Protein AF-A0A5C8NJA2-F1 (afdb_monomer)

Foldseek 3Di:
DDDDDDDDDDDDDDPPDDDDDPDPPDDDDPDDDDDDPDPPPPLPPDDLVNLVVVCCVPPVVCLVVQLVVLCVLPVDNVSSVVLSVVLSVVCSVCVSVDDPPPDVNVVSVVSSVVSSVVVVVVCVPDDDDDPDDDDPVNVQVVQVPPPVRDDDPVNVVVVPPPPVQLVVLLVPDDPLLSLLQCCCVVVNDDLVVSCVVVVHDSVSSVVSPVVSVVSSCVSCVVVCVVVVNDPPPPPDDDD

Sequence (239 aa):
MLACPERPTAAQRPDVRLRPGVGWGTMTDTSPSEGAQLPEIDLETETPEQRQARFEADALPFLDQLYSAGLRMTRSPQDAEDLVQETYAKAFSAFHQFTPGTNLKAWLYRILTNTYINSYRKKQRQPQQVTDEIEDWQVAAAESHSSSGLKSAEMEALEHLPDSDVKDALQALPEDFRYAVYLADVEGFPYKEIAEIMDTPIGTVMSRLHRGRRQLRERLADYARERGMAVTTGAGENA

Solvent-accessible surface area (backbone atoms only — not comparable to full-atom values): 15069 Å² total; per-residue (Å²): 144,79,84,81,83,80,81,85,71,91,74,82,80,82,82,79,73,81,77,87,81,83,80,86,83,82,80,73,92,72,77,81,76,86,85,76,82,71,78,84,78,60,78,88,77,56,47,74,67,57,50,48,54,48,46,51,68,69,49,55,82,45,46,69,60,49,37,57,50,32,32,73,72,59,74,34,70,68,61,9,52,53,49,43,53,56,29,50,56,52,45,62,76,47,44,89,76,59,64,86,93,54,67,59,68,63,52,52,52,49,46,38,52,52,50,50,54,51,53,52,57,50,55,73,72,44,81,85,79,77,88,64,83,85,50,72,68,58,53,59,59,57,30,75,76,44,98,75,49,87,71,48,74,66,55,54,52,56,71,68,47,78,59,59,68,62,54,51,48,50,68,69,43,60,66,74,24,33,54,42,36,42,44,41,76,72,72,59,47,55,64,67,57,50,15,62,77,68,74,42,58,52,70,55,45,53,54,30,30,56,53,31,53,50,54,44,52,68,68,42,47,64,62,32,56,78,71,68,49,82,78,78,77,80,78,75,81,86,128

Organism: NCBI:txid2498846

Nearest PDB structures (foldseek):
  6kon-assembly1_F  TM=9.477E-01  e=4.525E-17  Mycobacterium tuberculosis H37Rv
  6kop-assembly1_F  TM=9.121E-01  e=5.370E-16  Mycobacterium tuberculosis H37Rv
  5zx3-assembly1_F  TM=9.426E-01  e=1.308E-15  Mycobacterium tuberculosis H37Rv
  6koq-assembly1_F  TM=9.176E-01  e=3.337E-13  Mycobacterium tuberculosis H37Rv
  6jbq-assembly1_F  TM=7.180E-01  e=2.011E-07  Escherichia coli K-12

InterPro domains:
  IPR000838 RNA polymerase sigma factor 70, ECF, conserved site [PS01063] (80-111)
  IPR007627 RNA polymerase sigma-70 region 2 [PF04542] (63-125)
  IPR013249 RNA polymerase sigma factor 70, region 4 type 2 [PF08281] (166-216)
  IPR013324 RNA polymerase sigma factor, region 3/4-like [SSF88659] (165-220)
  IPR013325 RNA polymerase sigma factor, region 2 [SSF88946] (40-141)
  IPR014284 RNA polymerase sigma-70-like domain [TIGR02937] (62-220)
  IPR014293 RNA polymerase sigma-70, actinobacteria [TIGR02947] (46-231)
  IPR036388 Winged helix-like DNA-binding domain superfamily [G3DSA:1.10.10.10] (157-225)
  IPR039425 RNA polymerase sigma-70-like [PTHR43133] (52-223)

Mean predicted aligned error: 18.04 Å

Radius of gyration: 37.62 Å; Cα contacts (8 Å, |Δi|>4): 110; chains: 1; bounding box: 82×53×93 Å

Structure (mmCIF, N/CA/C/O backbone):
data_AF-A0A5C8NJA2-F1
#
_entry.id   AF-A0A5C8NJA2-F1
#
loop_
_atom_site.group_PDB
_atom_site.id
_atom_site.type_symbol
_atom_site.label_atom_id
_atom_site.label_alt_id
_atom_site.label_comp_id
_atom_site.label_asym_id
_atom_site.label_entity_id
_atom_site.label_seq_id
_atom_site.pdbx_PDB_ins_code
_atom_site.Cartn_x
_atom_site.Cartn_y
_atom_site.Cartn_z
_atom_site.occupancy
_atom_site.B_iso_or_equiv
_atom_site.auth_seq_id
_atom_site.auth_comp_id
_atom_site.auth_asym_id
_atom_site.auth_atom_id
_atom_site.pdbx_PDB_model_num
ATOM 1 N N . MET A 1 1 ? 34.655 24.374 -0.549 1.00 44.06 1 MET A N 1
ATOM 2 C CA . MET A 1 1 ? 35.051 24.524 0.867 1.00 44.06 1 MET A CA 1
ATOM 3 C C . MET A 1 1 ? 34.139 25.572 1.504 1.00 44.06 1 MET A C 1
ATOM 5 O O . MET A 1 1 ? 34.532 26.717 1.649 1.00 44.06 1 MET A O 1
ATOM 9 N N . LEU A 1 2 ? 32.887 25.198 1.782 1.00 41.19 2 LEU A N 1
ATOM 10 C CA . LEU A 1 2 ? 31.884 26.031 2.455 1.00 41.19 2 LEU A CA 1
ATOM 11 C C . LEU A 1 2 ? 31.127 25.123 3.431 1.00 41.19 2 LEU A C 1
ATOM 13 O O . LEU A 1 2 ? 30.753 24.007 3.075 1.00 41.19 2 LEU A O 1
ATOM 17 N N . ALA A 1 3 ? 31.054 25.577 4.677 1.00 38.19 3 ALA A N 1
ATOM 18 C CA . ALA A 1 3 ? 30.772 24.797 5.871 1.00 38.19 3 ALA A CA 1
ATOM 19 C C . ALA A 1 3 ? 29.279 24.468 6.051 1.00 38.19 3 ALA A C 1
ATOM 21 O O . ALA A 1 3 ? 28.416 25.318 5.842 1.00 38.19 3 ALA A O 1
ATOM 22 N N . CYS A 1 4 ? 28.996 23.235 6.484 1.00 40.69 4 CYS A N 1
ATOM 23 C CA . CYS A 1 4 ? 27.696 22.817 7.011 1.00 40.69 4 CYS A CA 1
ATOM 24 C C . CYS A 1 4 ? 27.408 23.509 8.353 1.00 40.69 4 CYS A C 1
ATOM 26 O O . CYS A 1 4 ? 28.294 23.514 9.210 1.00 40.69 4 CYS A O 1
ATOM 28 N N . PRO A 1 5 ? 26.180 23.990 8.605 1.00 49.16 5 PRO A N 1
ATOM 29 C CA . PRO A 1 5 ? 25.744 24.282 9.960 1.00 49.16 5 PRO A CA 1
ATOM 30 C C . PRO A 1 5 ? 25.418 22.982 10.715 1.00 49.16 5 PRO A C 1
ATOM 32 O O . PRO A 1 5 ? 24.880 22.018 10.166 1.00 49.16 5 PRO A O 1
ATOM 35 N N . GLU A 1 6 ? 25.813 22.973 11.982 1.00 40.66 6 GLU A N 1
ATOM 36 C CA . GLU A 1 6 ? 25.836 21.843 12.904 1.00 40.66 6 GLU A CA 1
ATOM 37 C C . GLU A 1 6 ? 24.433 21.337 13.284 1.00 40.66 6 GLU A C 1
ATOM 39 O O . GLU A 1 6 ? 23.484 22.104 13.452 1.00 40.66 6 GLU A O 1
ATOM 44 N N . ARG A 1 7 ? 24.311 20.013 13.454 1.00 49.19 7 ARG A N 1
ATOM 45 C CA . ARG A 1 7 ? 23.118 19.366 14.020 1.00 49.19 7 ARG A CA 1
ATOM 46 C C . ARG A 1 7 ? 23.011 19.706 15.512 1.00 49.19 7 ARG A C 1
ATOM 48 O O . ARG A 1 7 ? 24.004 19.533 16.217 1.00 49.19 7 ARG A O 1
ATOM 55 N N . PRO A 1 8 ? 21.832 20.078 16.036 1.00 43.44 8 PRO A N 1
ATOM 56 C CA . PRO A 1 8 ? 21.674 20.262 17.469 1.00 43.44 8 PRO A CA 1
ATOM 57 C C . PRO A 1 8 ? 21.765 18.922 18.211 1.00 43.44 8 PRO A C 1
ATOM 59 O O . PRO A 1 8 ? 21.064 17.951 17.917 1.00 43.44 8 PRO A O 1
ATOM 62 N N . THR A 1 9 ? 22.673 18.907 19.181 1.00 47.78 9 THR A N 1
ATOM 63 C CA . THR A 1 9 ? 22.949 17.856 20.160 1.00 47.78 9 THR A CA 1
ATOM 64 C C . THR A 1 9 ? 21.705 17.510 20.980 1.00 47.78 9 THR A C 1
ATOM 66 O O . THR A 1 9 ? 20.880 18.369 21.281 1.00 47.78 9 THR A O 1
ATOM 69 N N . ALA A 1 10 ? 21.594 16.232 21.350 1.00 49.16 10 ALA A N 1
ATOM 70 C CA . ALA A 1 10 ? 20.519 15.639 22.138 1.00 49.16 10 ALA A CA 1
ATOM 71 C C . ALA A 1 10 ? 20.096 16.497 23.349 1.00 49.16 10 ALA A C 1
ATOM 73 O O . ALA A 1 10 ? 20.769 16.516 24.378 1.00 49.16 10 ALA A O 1
ATOM 74 N N . ALA A 1 11 ? 18.945 17.161 23.229 1.00 40.91 11 ALA A N 1
ATOM 75 C CA . ALA A 1 11 ? 18.260 17.795 24.345 1.00 40.91 11 ALA A CA 1
ATOM 76 C C . ALA A 1 11 ? 17.426 16.757 25.113 1.00 40.91 11 ALA A C 1
ATOM 78 O O . ALA A 1 11 ? 16.825 15.847 24.535 1.00 40.91 11 ALA A O 1
ATOM 79 N N . GLN A 1 12 ? 17.448 16.897 26.437 1.00 40.84 12 GLN A N 1
ATOM 80 C CA . GLN A 1 12 ? 16.881 16.006 27.440 1.00 40.84 12 GLN A CA 1
ATOM 81 C C . GLN A 1 12 ? 15.473 15.478 27.122 1.00 40.84 12 GLN A C 1
ATOM 83 O O . GLN A 1 12 ? 14.534 16.228 26.861 1.00 40.84 12 GLN A O 1
ATOM 88 N N . ARG A 1 13 ? 15.305 14.163 27.297 1.00 41.06 13 ARG A N 1
ATOM 89 C CA . ARG A 1 13 ? 13.996 13.538 27.516 1.00 41.06 13 ARG A CA 1
ATOM 90 C C . ARG A 1 13 ? 13.467 13.998 28.883 1.00 41.06 13 ARG A C 1
ATOM 92 O O . ARG A 1 13 ? 14.181 13.799 29.867 1.00 41.06 13 ARG A O 1
ATOM 99 N N . PRO A 1 14 ? 12.257 14.569 28.999 1.00 35.41 14 PRO A N 1
ATOM 100 C CA . PRO A 1 14 ? 11.671 14.796 30.310 1.00 35.41 14 PRO A CA 1
ATOM 101 C C . PRO A 1 14 ? 11.300 13.449 30.951 1.00 35.41 14 PRO A C 1
ATOM 103 O O . PRO A 1 14 ? 10.539 12.661 30.388 1.00 35.41 14 PRO A O 1
ATOM 106 N N . ASP A 1 15 ? 11.867 13.196 32.131 1.00 42.19 15 ASP A N 1
ATOM 107 C CA . ASP A 1 15 ? 11.492 12.134 33.069 1.00 42.19 15 ASP A CA 1
ATOM 108 C C . ASP A 1 15 ? 10.054 12.390 33.555 1.00 42.19 15 ASP A C 1
ATOM 110 O O . ASP A 1 15 ? 9.818 13.147 34.500 1.00 42.19 15 ASP A O 1
ATOM 114 N N . VAL A 1 16 ? 9.065 11.816 32.862 1.00 42.78 16 VAL A N 1
ATOM 115 C CA . VAL A 1 16 ? 7.665 11.846 33.304 1.00 42.78 16 VAL A CA 1
ATOM 116 C C . VAL A 1 16 ? 7.508 10.819 34.420 1.00 42.78 16 VAL A C 1
ATOM 118 O O . VAL A 1 16 ? 7.073 9.687 34.212 1.00 42.78 16 VAL A O 1
ATOM 121 N N . ARG A 1 17 ? 7.857 11.235 35.639 1.00 33.19 17 ARG A N 1
ATOM 122 C CA . ARG A 1 17 ? 7.427 10.544 36.853 1.00 33.19 17 ARG A CA 1
ATOM 123 C C . ARG A 1 17 ? 5.907 10.601 36.916 1.00 33.19 17 ARG A C 1
ATOM 125 O O . ARG A 1 17 ? 5.324 11.670 37.097 1.00 33.19 17 ARG A O 1
ATOM 132 N N . LEU A 1 18 ? 5.273 9.441 36.773 1.00 43.47 18 LEU A N 1
ATOM 133 C CA . LEU A 1 18 ? 3.863 9.248 37.087 1.00 43.47 18 LEU A CA 1
ATOM 134 C C . LEU A 1 18 ? 3.633 9.694 38.538 1.00 43.47 18 LEU A C 1
ATOM 136 O O . LEU A 1 18 ? 4.116 9.069 39.481 1.00 43.47 18 LEU A O 1
ATOM 140 N N . ARG A 1 19 ? 2.935 10.819 38.712 1.00 36.81 19 ARG A N 1
ATOM 141 C CA . ARG A 1 19 ? 2.468 11.275 40.022 1.00 36.81 19 ARG A CA 1
ATOM 142 C C . ARG A 1 19 ? 1.403 10.302 40.542 1.00 36.81 19 ARG A C 1
ATOM 144 O O . ARG A 1 19 ? 0.487 9.979 39.784 1.00 36.81 19 ARG A O 1
ATOM 151 N N . PRO A 1 20 ? 1.458 9.873 41.813 1.00 41.47 20 PRO A N 1
ATOM 152 C CA . PRO A 1 20 ? 0.352 9.161 42.428 1.00 41.47 20 PRO A CA 1
ATOM 153 C C . PRO A 1 20 ? -0.724 10.166 42.860 1.00 41.47 20 PRO A C 1
ATOM 155 O O . PRO A 1 20 ? -0.409 11.218 43.414 1.00 41.47 20 PRO A O 1
ATOM 158 N N . GLY A 1 21 ? -1.992 9.818 42.639 1.00 38.47 21 GLY A N 1
ATOM 159 C CA . GLY A 1 21 ? -3.123 10.447 43.325 1.00 38.47 21 GLY A CA 1
ATOM 160 C C . GLY A 1 21 ? -4.058 11.271 42.444 1.00 38.47 21 GLY A C 1
ATOM 161 O O . GLY A 1 21 ? -4.050 12.495 42.499 1.00 38.47 21 GLY A O 1
ATOM 162 N N . VAL A 1 22 ? -4.958 10.592 41.731 1.00 43.00 22 VAL A N 1
ATOM 163 C CA . VAL A 1 22 ? -6.346 11.065 41.634 1.00 43.00 22 VAL A CA 1
ATOM 164 C C . VAL A 1 22 ? -7.173 10.033 42.389 1.00 43.00 22 VAL A C 1
ATOM 166 O O . VAL A 1 22 ? -7.388 8.920 41.912 1.00 43.00 22 VAL A O 1
ATOM 169 N N . GLY A 1 23 ? -7.514 10.365 43.633 1.00 35.94 23 GLY A N 1
ATOM 170 C CA . GLY A 1 23 ? -8.344 9.531 44.488 1.00 35.94 23 GLY A CA 1
ATOM 171 C C . GLY A 1 23 ? -9.785 9.560 43.997 1.00 35.94 23 GLY A C 1
ATOM 172 O O . GLY A 1 23 ? -10.433 10.597 44.054 1.00 35.94 23 GLY A O 1
ATOM 173 N N . TRP A 1 24 ? -10.291 8.410 43.561 1.00 42.31 24 TRP A N 1
ATOM 174 C CA . TRP A 1 24 ? -11.712 8.180 43.277 1.00 42.31 24 TRP A CA 1
ATOM 175 C C . TRP A 1 24 ? -12.454 7.756 44.550 1.00 42.31 24 TRP A C 1
ATOM 177 O O . TRP A 1 24 ? -13.221 6.797 44.569 1.00 42.31 24 TRP A O 1
ATOM 187 N N . GLY A 1 25 ? -12.178 8.454 45.651 1.00 45.72 25 GLY A N 1
ATOM 188 C CA . GLY A 1 25 ? -12.938 8.325 46.884 1.00 45.72 25 GLY A CA 1
ATOM 189 C C . GLY A 1 25 ? -14.148 9.238 46.800 1.00 45.72 25 GLY A C 1
ATOM 190 O O . GLY A 1 25 ? -13.992 10.433 47.018 1.00 45.72 25 GLY A O 1
ATOM 191 N N . THR A 1 26 ? -15.298 8.670 46.430 1.00 41.75 26 THR A N 1
ATOM 192 C CA . THR A 1 26 ? -16.696 9.072 46.717 1.00 41.75 26 THR A CA 1
ATOM 193 C C . THR A 1 26 ? -17.602 8.745 45.528 1.00 41.75 26 THR A C 1
ATOM 195 O O . THR A 1 26 ? -17.907 9.586 44.693 1.00 41.75 26 THR A O 1
ATOM 198 N N . MET A 1 27 ? -18.096 7.508 45.473 1.00 37.62 27 MET A N 1
ATOM 199 C CA . MET A 1 27 ? -19.433 7.267 44.931 1.00 37.62 27 MET A CA 1
ATOM 200 C C . MET A 1 27 ? -20.027 6.043 45.627 1.00 37.62 27 MET A C 1
ATOM 202 O O . MET A 1 27 ? -19.785 4.907 45.242 1.00 37.62 27 MET A O 1
ATOM 206 N N . THR A 1 28 ? -20.697 6.352 46.740 1.00 42.62 28 THR A N 1
ATOM 207 C CA . THR A 1 28 ? -21.773 5.602 47.401 1.00 42.62 28 THR A CA 1
ATOM 208 C C . THR A 1 28 ? -21.634 4.084 47.461 1.00 42.62 28 THR A C 1
ATOM 210 O O . THR A 1 28 ? -21.955 3.366 46.516 1.00 42.62 28 THR A O 1
ATOM 213 N N . ASP A 1 29 ? -21.267 3.639 48.662 1.00 39.81 29 ASP A N 1
ATOM 214 C CA . ASP A 1 29 ? -21.741 2.415 49.302 1.00 39.81 29 ASP A CA 1
ATOM 215 C C . ASP A 1 29 ? -23.202 2.141 48.906 1.00 39.81 29 ASP A C 1
ATOM 217 O O . ASP A 1 29 ? -24.136 2.791 49.372 1.00 39.81 29 ASP A O 1
ATOM 221 N N . THR A 1 30 ? -23.384 1.234 47.951 1.00 42.59 30 THR A N 1
ATOM 222 C CA . THR A 1 30 ? -24.631 0.493 47.805 1.00 42.59 30 THR A CA 1
ATOM 223 C C . THR A 1 30 ? -24.302 -0.887 48.326 1.00 42.59 30 THR A C 1
ATOM 225 O O . THR A 1 30 ? -23.806 -1.745 47.594 1.00 42.59 30 THR A O 1
ATOM 228 N N . SER A 1 31 ? -24.489 -1.052 49.632 1.00 36.84 31 SER A N 1
ATOM 229 C CA . SER A 1 31 ? -24.476 -2.353 50.279 1.00 36.84 31 SER A CA 1
ATOM 230 C C . SER A 1 31 ? -25.413 -3.289 49.498 1.00 36.84 31 SER A C 1
ATOM 232 O O . SER A 1 31 ? -26.555 -2.898 49.231 1.00 36.84 31 SER A O 1
ATOM 234 N N . PRO A 1 32 ? -24.975 -4.489 49.082 1.00 40.31 32 PRO A N 1
ATOM 235 C CA . PRO A 1 32 ? -25.870 -5.424 48.425 1.00 40.31 32 PRO A CA 1
ATOM 236 C C . PRO A 1 32 ? -26.886 -5.898 49.465 1.00 40.31 32 PRO A C 1
ATOM 238 O O . PRO A 1 32 ? -26.526 -6.517 50.465 1.00 40.31 32 PRO A O 1
ATOM 241 N N . SER A 1 33 ? -28.157 -5.568 49.242 1.00 39.28 33 SER A N 1
ATOM 242 C CA . SER A 1 33 ? -29.275 -6.155 49.971 1.00 39.28 33 SER A CA 1
ATOM 243 C C . SER A 1 33 ? -29.214 -7.677 49.853 1.00 39.28 33 SER A C 1
ATOM 245 O O . SER A 1 33 ? -29.089 -8.213 48.749 1.00 39.28 33 SER A O 1
ATOM 247 N N . GLU A 1 34 ? -29.303 -8.345 50.999 1.00 41.03 34 GLU A N 1
ATOM 248 C CA . GLU A 1 34 ? -29.380 -9.794 51.154 1.00 41.03 34 GLU A CA 1
ATOM 249 C C . GLU A 1 34 ? -30.405 -10.433 50.197 1.00 41.03 34 GLU A C 1
ATOM 251 O O . GLU A 1 34 ? -31.546 -9.984 50.095 1.00 41.03 34 GLU A O 1
ATOM 256 N N . GLY A 1 35 ? -30.011 -11.540 49.556 1.00 40.75 35 GLY A N 1
ATOM 257 C CA . GLY A 1 35 ? -30.958 -12.608 49.221 1.00 40.75 35 GLY A CA 1
ATOM 258 C C . GLY A 1 35 ? -31.369 -12.819 47.762 1.00 40.75 35 GLY A C 1
ATOM 259 O O . GLY A 1 35 ? -32.283 -13.605 47.534 1.00 40.75 35 GLY A O 1
ATOM 260 N N . ALA A 1 36 ? -30.720 -12.212 46.766 1.00 38.81 36 ALA A N 1
ATOM 261 C CA . ALA A 1 36 ? -30.888 -12.648 45.376 1.00 38.81 36 ALA A CA 1
ATOM 262 C C . ALA A 1 36 ? -29.760 -13.620 45.011 1.00 38.81 36 ALA A C 1
ATOM 264 O O . ALA A 1 36 ? -28.667 -13.200 44.635 1.00 38.81 36 ALA A O 1
ATOM 265 N N . GLN A 1 37 ? -30.017 -14.921 45.160 1.00 42.00 37 GLN A N 1
ATOM 266 C CA . GLN A 1 37 ? -29.184 -15.974 44.582 1.00 42.00 37 GLN A CA 1
ATOM 267 C C . GLN A 1 37 ? -29.070 -15.680 43.076 1.00 42.00 37 GLN A C 1
ATOM 269 O O . GLN A 1 37 ? -30.030 -15.875 42.330 1.00 42.00 37 GLN A O 1
ATOM 274 N N . LEU A 1 38 ? -27.934 -15.131 42.633 1.00 45.53 38 LEU A N 1
ATOM 275 C CA . LEU A 1 38 ? -27.624 -15.069 41.207 1.00 45.53 38 LEU A CA 1
ATOM 276 C C . LEU A 1 38 ? -27.680 -16.517 40.700 1.00 45.53 38 LEU A C 1
ATOM 278 O O . LEU A 1 38 ? -27.143 -17.391 41.387 1.00 45.53 38 LEU A O 1
ATOM 282 N N . PRO A 1 39 ? -28.360 -16.803 39.576 1.00 55.03 39 PRO A N 1
ATOM 283 C CA . PRO A 1 39 ? -28.399 -18.160 39.048 1.00 55.03 39 PRO A CA 1
ATOM 284 C C . PRO A 1 39 ? -26.958 -18.660 38.913 1.00 55.03 39 PRO A C 1
ATOM 286 O O . PRO A 1 39 ? -26.112 -17.940 38.385 1.00 55.03 39 PRO A O 1
ATOM 289 N N . GLU A 1 40 ? -26.660 -19.848 39.444 1.00 58.69 40 GLU A N 1
ATOM 290 C CA . GLU A 1 40 ? -25.364 -20.496 39.239 1.00 58.69 40 GLU A CA 1
ATOM 291 C C . GLU A 1 40 ? -25.182 -20.687 37.730 1.00 58.69 40 GLU A C 1
ATOM 293 O O . GLU A 1 40 ? -25.834 -21.525 37.109 1.00 58.69 40 GLU A O 1
ATOM 298 N N . ILE A 1 41 ? -24.361 -19.834 37.118 1.00 66.88 41 ILE A N 1
ATOM 299 C CA . ILE A 1 41 ? -24.043 -19.924 35.696 1.00 66.88 41 ILE A CA 1
ATOM 300 C C . ILE A 1 41 ? -23.030 -21.054 35.554 1.00 66.88 41 ILE A C 1
ATOM 302 O O . ILE A 1 41 ? -21.852 -20.875 35.869 1.00 66.88 41 ILE A O 1
ATOM 306 N N . ASP A 1 42 ? -23.486 -22.213 35.088 1.00 71.12 42 ASP A N 1
ATOM 307 C CA . ASP A 1 42 ? -22.600 -23.315 34.730 1.00 71.12 42 ASP A CA 1
ATOM 308 C C . ASP A 1 42 ? -21.912 -23.012 33.391 1.00 71.12 42 ASP A C 1
ATOM 310 O O . ASP A 1 42 ? -22.473 -23.179 32.307 1.00 71.12 42 ASP A O 1
ATOM 314 N N . LEU A 1 43 ? -20.682 -22.509 33.482 1.00 72.44 43 LEU A N 1
ATOM 315 C CA . LEU A 1 43 ? -19.852 -22.158 32.330 1.00 72.44 43 LEU A CA 1
ATOM 316 C C . LEU A 1 43 ? -19.365 -23.386 31.546 1.00 72.44 43 LEU A C 1
ATOM 318 O O . LEU A 1 43 ? -18.980 -23.232 30.385 1.00 72.44 43 LEU A O 1
ATOM 322 N N . GLU A 1 44 ? -19.343 -24.576 32.158 1.00 70.12 44 GLU A N 1
ATOM 323 C CA . GLU A 1 44 ? -18.805 -25.794 31.539 1.00 70.12 44 GLU A CA 1
ATOM 324 C C . GLU A 1 44 ? -19.827 -26.487 30.630 1.00 70.12 44 GLU A C 1
ATOM 326 O O . GLU A 1 44 ? -19.439 -27.123 29.649 1.00 70.12 44 GLU A O 1
ATOM 331 N N . THR A 1 45 ? -21.126 -26.328 30.905 1.00 78.31 45 THR A N 1
ATOM 332 C CA . THR A 1 45 ? -22.215 -26.933 30.114 1.00 78.31 45 THR A CA 1
ATOM 333 C C . THR A 1 45 ? -22.961 -25.944 29.210 1.00 78.31 45 THR A C 1
ATOM 335 O O . THR A 1 45 ? -23.866 -26.341 28.472 1.00 78.31 45 THR A O 1
ATOM 338 N N . GLU A 1 46 ? -22.566 -24.667 29.213 1.00 83.31 46 GLU A N 1
ATOM 339 C CA . GLU A 1 46 ? -23.183 -23.610 28.409 1.00 83.31 46 GLU A CA 1
ATOM 340 C C . GLU A 1 46 ? -23.020 -23.851 26.895 1.00 83.31 46 GLU A C 1
ATOM 342 O O . GLU A 1 46 ? -21.907 -23.923 26.360 1.00 83.31 46 GLU A O 1
ATOM 347 N N . THR A 1 47 ? -24.146 -23.900 26.182 1.00 88.69 47 THR A N 1
ATOM 348 C CA . THR A 1 47 ? -24.170 -23.953 24.711 1.00 88.69 47 THR A CA 1
ATOM 349 C C . THR A 1 47 ? -23.717 -22.623 24.088 1.00 88.69 47 THR A C 1
ATOM 351 O O . THR A 1 47 ? -23.862 -21.562 24.703 1.00 88.69 47 THR A O 1
ATOM 354 N N . PRO A 1 48 ? -23.194 -22.626 22.848 1.00 87.19 48 PRO A N 1
ATOM 355 C CA . PRO A 1 48 ? -22.827 -21.394 22.147 1.00 87.19 48 PRO A CA 1
ATOM 356 C C . PRO A 1 48 ? -23.964 -20.363 22.076 1.00 87.19 48 PRO A C 1
ATOM 358 O O . PRO A 1 48 ? -23.722 -19.171 22.260 1.00 87.19 48 PRO A O 1
ATOM 361 N N . GLU A 1 49 ? -25.203 -20.815 21.876 1.00 89.69 49 GLU A N 1
ATOM 362 C CA . GLU A 1 49 ? -26.391 -19.964 21.789 1.00 89.69 49 GLU A CA 1
ATOM 363 C C . GLU A 1 49 ? -26.727 -19.313 23.138 1.00 89.69 49 GLU A C 1
ATOM 365 O O . GLU A 1 49 ? -27.035 -18.122 23.200 1.00 89.69 49 GLU A O 1
ATOM 370 N N . GLN A 1 50 ? -26.614 -20.064 24.239 1.00 89.62 50 GLN A N 1
ATOM 371 C CA . GLN A 1 50 ? -26.796 -19.525 25.592 1.00 89.62 50 GLN A CA 1
ATOM 372 C C . GLN A 1 50 ? -25.719 -18.491 25.931 1.00 89.62 50 GLN A C 1
ATOM 374 O O . GLN A 1 50 ? -26.033 -17.427 26.468 1.00 89.62 50 GLN A O 1
ATOM 379 N N . ARG A 1 51 ? -24.466 -18.757 25.542 1.00 89.19 51 ARG A N 1
ATOM 380 C CA . ARG A 1 51 ? -23.359 -17.812 25.721 1.00 89.19 51 ARG A CA 1
ATOM 381 C C . ARG A 1 51 ? -23.584 -16.518 24.956 1.00 89.19 51 ARG A C 1
ATOM 383 O O . ARG A 1 51 ? -23.288 -15.443 25.478 1.00 89.19 51 ARG A O 1
ATOM 390 N N . GLN A 1 52 ? -24.086 -16.618 23.728 1.00 91.69 52 GLN A N 1
ATOM 391 C CA . GLN A 1 52 ? -24.429 -15.453 22.924 1.00 91.69 52 GLN A CA 1
ATOM 392 C C . GLN A 1 52 ? -25.529 -14.631 23.596 1.00 91.69 52 GLN A C 1
ATOM 394 O O . GLN A 1 52 ? -25.346 -13.432 23.791 1.00 91.69 52 GLN A O 1
ATOM 399 N N . ALA A 1 53 ? -26.619 -15.270 24.024 1.00 92.19 53 ALA A N 1
ATOM 400 C CA . ALA A 1 53 ? -27.704 -14.584 24.720 1.00 92.19 53 ALA A CA 1
ATOM 401 C C . ALA A 1 53 ? -27.218 -13.894 26.009 1.00 92.19 53 ALA A C 1
ATOM 403 O O . ALA A 1 53 ? -27.596 -12.754 26.283 1.00 92.19 53 ALA A O 1
ATOM 404 N N . ARG A 1 54 ? -26.327 -14.543 26.774 1.00 92.00 54 ARG A N 1
ATOM 405 C CA . ARG A 1 54 ? -25.700 -13.947 27.963 1.00 92.00 54 ARG A CA 1
ATOM 406 C C . ARG A 1 54 ? -24.839 -12.739 27.608 1.00 92.00 54 ARG A C 1
ATOM 408 O O . ARG A 1 54 ? -24.936 -11.704 28.258 1.00 92.00 54 ARG A O 1
ATOM 415 N N . PHE A 1 55 ? -24.005 -12.852 26.576 1.00 93.56 55 PHE A N 1
ATOM 416 C CA . PHE A 1 55 ? -23.186 -11.734 26.114 1.00 93.56 55 PHE A CA 1
ATOM 417 C C . PHE A 1 55 ? -24.050 -10.538 25.719 1.00 93.56 55 PHE A C 1
ATOM 419 O O . PHE A 1 55 ? -23.754 -9.416 26.117 1.00 93.56 55 PHE A O 1
ATOM 426 N N . GLU A 1 56 ? -25.118 -10.772 24.958 1.00 94.00 56 GLU A N 1
ATOM 427 C CA . GLU A 1 56 ? -26.035 -9.718 24.533 1.00 94.00 56 GLU A CA 1
ATOM 428 C C . GLU A 1 56 ? -26.696 -9.037 25.738 1.00 94.00 56 GLU A C 1
ATOM 430 O O . GLU A 1 56 ? -26.674 -7.809 25.830 1.00 94.00 56 GLU A O 1
ATOM 435 N N . ALA A 1 57 ? -27.205 -9.818 26.696 1.00 92.88 57 ALA A N 1
ATOM 436 C CA . ALA A 1 57 ? -27.845 -9.299 27.903 1.00 92.88 57 ALA A CA 1
ATOM 437 C C . ALA A 1 57 ? -26.887 -8.480 28.786 1.00 92.88 57 ALA A C 1
ATOM 439 O O . ALA A 1 57 ? -27.260 -7.413 29.276 1.00 92.88 57 ALA A O 1
ATOM 440 N N . ASP A 1 58 ? -25.653 -8.955 28.965 1.00 92.56 58 ASP A N 1
ATOM 441 C CA . ASP A 1 58 ? -24.705 -8.344 29.894 1.00 92.56 58 ASP A CA 1
ATOM 442 C C . ASP A 1 58 ? -23.906 -7.193 29.258 1.00 92.56 58 ASP A C 1
ATOM 444 O O . ASP A 1 58 ? -23.607 -6.198 29.922 1.00 92.56 58 ASP A O 1
ATOM 448 N N . ALA A 1 59 ? -23.518 -7.314 27.983 1.00 93.69 59 ALA A N 1
ATOM 449 C CA . ALA A 1 59 ? -22.595 -6.385 27.332 1.00 93.69 59 ALA A CA 1
ATOM 450 C C . ALA A 1 59 ? -23.302 -5.228 26.609 1.00 93.69 59 ALA A C 1
ATOM 452 O O . ALA A 1 59 ? -22.854 -4.088 26.747 1.00 93.69 59 ALA A O 1
ATOM 453 N N . LEU A 1 60 ? -24.403 -5.477 25.880 1.00 94.38 60 LEU A N 1
ATOM 454 C CA . LEU A 1 60 ? -25.087 -4.439 25.086 1.00 94.38 60 LEU A CA 1
ATOM 455 C C . LEU A 1 60 ? -25.565 -3.218 25.894 1.00 94.38 60 LEU A C 1
ATOM 457 O O . LEU A 1 60 ? -25.486 -2.113 25.352 1.00 94.38 60 LEU A O 1
ATOM 461 N N . P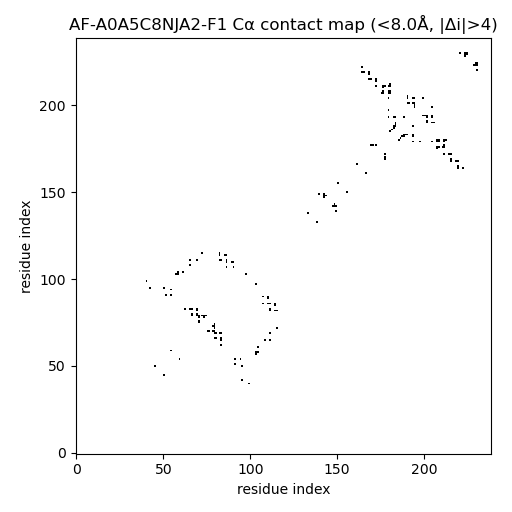RO A 1 61 ? -25.968 -3.326 27.178 1.00 96.19 61 PRO A N 1
ATOM 462 C CA . PRO A 1 61 ? -26.293 -2.148 27.988 1.00 96.19 61 PRO A CA 1
ATOM 463 C C . PRO A 1 61 ? -25.147 -1.128 28.121 1.00 96.19 61 PRO A C 1
ATOM 465 O O . PRO A 1 61 ? -25.380 0.033 28.462 1.00 96.19 61 PRO A O 1
ATOM 468 N N . PHE A 1 62 ? -23.897 -1.529 27.860 1.00 95.06 62 PHE A N 1
ATOM 469 C CA . PHE A 1 62 ? -22.731 -0.644 27.900 1.00 95.06 62 PHE A CA 1
ATOM 470 C C . PHE A 1 62 ? -22.379 -0.018 26.542 1.00 95.06 62 PHE A C 1
ATOM 472 O O . PHE A 1 62 ? -21.422 0.758 26.480 1.00 95.06 62 PHE A O 1
ATOM 479 N N . LEU A 1 63 ? -23.119 -0.315 25.467 1.00 95.25 63 LEU A N 1
ATOM 480 C CA . LEU A 1 63 ? -22.822 0.147 24.106 1.00 95.25 63 LEU A CA 1
ATOM 481 C C . LEU A 1 63 ? -22.730 1.672 24.025 1.00 95.25 63 LEU A C 1
ATOM 483 O O . LEU A 1 63 ? -21.680 2.185 23.645 1.00 95.25 63 LEU A O 1
ATOM 487 N N . ASP A 1 64 ? -23.748 2.396 24.489 1.00 95.69 64 ASP A N 1
ATOM 488 C CA . ASP A 1 64 ? -23.770 3.866 24.435 1.00 95.69 64 ASP A CA 1
ATOM 489 C C . ASP A 1 64 ? -22.635 4.505 25.252 1.00 95.69 64 ASP A C 1
ATOM 491 O O . ASP A 1 64 ? -22.068 5.537 24.876 1.00 95.69 64 ASP A O 1
ATOM 495 N N . GLN A 1 65 ? -22.258 3.878 26.372 1.00 95.25 65 GLN A N 1
ATOM 496 C CA . GLN A 1 65 ? -21.162 4.345 27.228 1.00 95.25 65 GLN A CA 1
ATOM 497 C C . GLN A 1 65 ? -19.796 4.126 26.567 1.00 95.25 65 GLN A C 1
ATOM 499 O O . GLN A 1 65 ? -18.933 5.008 26.623 1.00 95.25 65 GLN A O 1
ATOM 504 N N . LEU A 1 66 ? -19.598 2.967 25.933 1.00 94.31 66 LEU A N 1
ATOM 505 C CA . LEU A 1 66 ? -18.385 2.643 25.181 1.00 94.31 66 LEU A CA 1
ATOM 506 C C . LEU A 1 66 ? -18.269 3.505 23.925 1.00 94.31 66 LEU A C 1
ATOM 508 O O . LEU A 1 66 ? -17.181 3.997 23.646 1.00 94.31 66 LEU A O 1
ATOM 512 N N . TYR A 1 67 ? -19.378 3.770 23.233 1.00 97.19 67 TYR A N 1
ATOM 513 C CA . TYR A 1 67 ? -19.425 4.701 22.109 1.00 97.19 67 TYR A CA 1
ATOM 514 C C . TYR A 1 67 ? -19.077 6.126 22.532 1.00 97.19 67 TYR A C 1
ATOM 516 O O . TYR A 1 67 ? -18.177 6.740 21.962 1.00 97.19 67 TYR A O 1
ATOM 524 N N . SER A 1 68 ? -19.680 6.620 23.614 1.00 96.44 68 SER A N 1
ATOM 525 C CA . SER A 1 68 ? -19.345 7.934 24.175 1.00 96.44 68 SER A CA 1
ATOM 526 C C . SER A 1 68 ? -17.867 8.043 24.570 1.00 96.44 68 SER A C 1
ATOM 528 O O . SER A 1 68 ? -17.254 9.102 24.419 1.00 96.44 68 SER A O 1
ATOM 530 N N . ALA A 1 69 ? -17.273 6.961 25.082 1.00 92.06 69 ALA A N 1
ATOM 531 C CA . ALA A 1 69 ? -15.845 6.904 25.380 1.00 92.06 69 ALA A CA 1
ATOM 532 C C . ALA A 1 69 ? -14.993 6.877 24.102 1.00 92.06 69 ALA A C 1
ATOM 534 O O . ALA A 1 69 ? -14.045 7.654 23.997 1.00 92.06 69 ALA A O 1
ATOM 535 N N . GLY A 1 70 ? -15.361 6.049 23.121 1.00 93.56 70 GLY A N 1
ATOM 536 C CA . GLY A 1 70 ? -14.714 5.964 21.813 1.00 93.56 70 GLY A CA 1
ATOM 537 C C . GLY A 1 70 ? -14.685 7.314 21.104 1.00 93.56 70 GLY A C 1
ATOM 538 O O . GLY A 1 70 ? -13.619 7.755 20.688 1.00 93.56 70 GLY A O 1
ATOM 539 N N . LEU A 1 71 ? -15.802 8.043 21.102 1.00 96.19 71 LEU A N 1
ATOM 540 C CA . LEU A 1 71 ? -15.906 9.373 20.500 1.00 96.19 71 LEU A CA 1
ATOM 541 C C . LEU A 1 71 ? -14.942 10.388 21.133 1.00 96.19 71 LEU A C 1
ATOM 543 O O . LEU A 1 71 ? -14.339 11.200 20.434 1.00 96.19 71 LEU A O 1
ATOM 547 N N . ARG A 1 72 ? -14.734 10.323 22.456 1.00 95.62 72 ARG A N 1
ATOM 548 C CA . ARG A 1 72 ? -13.743 11.170 23.150 1.00 95.62 72 ARG A CA 1
ATOM 549 C C . ARG A 1 72 ? -12.303 10.806 22.779 1.00 95.62 72 ARG A C 1
ATOM 551 O O . ARG A 1 72 ? -11.435 11.677 22.825 1.00 95.62 72 ARG A O 1
ATOM 558 N N . MET A 1 73 ? -12.047 9.542 22.440 1.00 91.94 73 MET A N 1
ATOM 559 C CA . MET A 1 73 ? -10.725 9.040 22.060 1.00 91.94 73 MET A CA 1
ATOM 560 C C . MET A 1 73 ? -10.394 9.347 20.594 1.00 91.94 73 MET A C 1
ATOM 562 O O . MET A 1 73 ? -9.299 9.828 20.317 1.00 91.94 73 MET A O 1
ATOM 566 N N . THR A 1 74 ? -11.327 9.104 19.669 1.00 92.81 74 THR A N 1
ATOM 567 C CA . THR A 1 74 ? -11.109 9.235 18.217 1.00 92.81 74 THR A CA 1
ATOM 568 C C . TH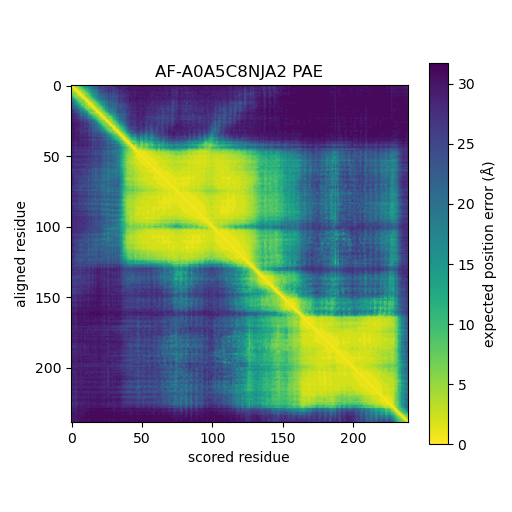R A 1 74 ? -11.407 10.632 17.683 1.00 92.81 74 THR A C 1
ATOM 570 O O . THR A 1 74 ? -10.805 11.038 16.694 1.00 92.81 74 THR A O 1
ATOM 573 N N . ARG A 1 75 ? -12.306 11.385 18.338 1.00 92.12 75 ARG A N 1
ATOM 574 C CA . ARG A 1 75 ? -12.818 12.696 17.884 1.00 92.12 75 ARG A CA 1
ATOM 575 C C . ARG A 1 75 ? -13.500 12.661 16.508 1.00 92.12 75 ARG A C 1
ATOM 577 O O . ARG A 1 75 ? -13.650 13.701 15.876 1.00 92.12 75 ARG A O 1
ATOM 584 N N . SER A 1 76 ? -13.911 11.479 16.066 1.00 91.44 76 SER A N 1
ATOM 585 C CA . SER A 1 76 ? -14.503 11.204 14.758 1.00 91.44 76 SER A CA 1
ATOM 586 C C . SER A 1 76 ? -15.624 10.179 14.962 1.00 91.44 76 SER A C 1
ATOM 588 O O . SER A 1 76 ? -15.345 9.122 15.540 1.00 91.44 76 SER A O 1
ATOM 590 N N . PRO A 1 77 ? -16.881 10.484 14.577 1.00 95.19 77 PRO A N 1
ATOM 591 C CA . PRO A 1 77 ? -18.005 9.562 14.743 1.00 95.19 77 PRO A CA 1
ATOM 592 C C . PRO A 1 77 ? -17.768 8.215 14.058 1.00 95.19 77 PRO A C 1
ATOM 594 O O . PRO A 1 77 ? -17.928 7.176 14.687 1.00 95.19 77 PRO A O 1
ATOM 597 N N . GLN A 1 78 ? -17.280 8.238 12.819 1.00 94.56 78 GLN A N 1
ATOM 598 C CA . GLN A 1 78 ? -17.014 7.044 12.018 1.00 94.56 78 GLN A CA 1
ATOM 599 C C . GLN A 1 78 ? -15.940 6.166 12.672 1.00 94.56 78 GLN A C 1
ATOM 601 O O . GLN A 1 78 ? -16.159 4.984 12.914 1.00 94.56 78 GLN A O 1
ATOM 606 N N . ASP A 1 79 ? -14.812 6.765 13.073 1.00 93.00 79 ASP A N 1
ATOM 607 C CA . ASP A 1 79 ? -13.749 6.018 13.759 1.00 93.00 79 ASP A CA 1
ATOM 608 C C . ASP A 1 79 ? -14.211 5.487 15.131 1.00 93.00 79 ASP A C 1
ATOM 610 O O . ASP A 1 79 ? -13.688 4.486 15.623 1.00 93.00 79 ASP A O 1
ATOM 614 N N . ALA A 1 80 ? -15.156 6.169 15.793 1.00 95.50 80 ALA A N 1
ATOM 615 C CA . ALA A 1 80 ? -15.719 5.717 17.063 1.00 95.50 80 ALA A CA 1
ATOM 616 C C . ALA A 1 80 ? -16.633 4.499 16.879 1.00 95.50 80 ALA A C 1
ATOM 618 O O . ALA A 1 80 ? -16.544 3.563 17.674 1.00 95.50 80 ALA A O 1
ATOM 619 N N . GLU A 1 81 ? -17.476 4.494 15.844 1.00 96.75 81 GLU A N 1
ATOM 620 C CA . GLU A 1 81 ? -18.314 3.346 15.481 1.00 96.75 81 GLU A CA 1
ATOM 621 C C . GLU A 1 81 ? -17.450 2.119 15.178 1.00 96.75 81 GLU A C 1
ATOM 623 O O . GLU A 1 81 ? -17.638 1.074 15.806 1.00 96.75 81 GLU A O 1
ATOM 628 N N . ASP A 1 82 ? -16.437 2.271 14.321 1.00 96.19 82 ASP A N 1
ATOM 629 C CA . ASP A 1 82 ? -15.503 1.195 13.968 1.00 96.19 82 ASP A CA 1
ATOM 630 C C . ASP A 1 82 ? -14.772 0.648 15.201 1.00 96.19 82 ASP A C 1
ATOM 632 O O . ASP A 1 82 ? -14.658 -0.565 15.406 1.00 96.19 82 ASP A O 1
ATOM 636 N N . LEU A 1 83 ? -14.297 1.542 16.074 1.00 96.19 83 LEU A N 1
ATOM 637 C CA . LEU A 1 83 ? -13.616 1.165 17.308 1.00 96.19 83 LEU A CA 1
ATOM 638 C C . LEU A 1 83 ? -14.531 0.362 18.245 1.00 96.19 83 LEU A C 1
ATOM 640 O O . LEU A 1 83 ? -14.082 -0.612 18.860 1.00 96.19 83 LEU A O 1
ATOM 644 N N . VAL A 1 84 ? -15.796 0.762 18.382 1.00 97.31 84 VAL A N 1
ATOM 645 C CA . VAL A 1 84 ? -16.774 0.046 19.209 1.00 97.31 84 VAL A CA 1
ATOM 646 C C . VAL A 1 84 ? -17.102 -1.310 18.597 1.00 97.31 84 VAL A C 1
ATOM 648 O O . VAL A 1 84 ? -17.057 -2.306 19.319 1.00 97.31 84 VAL A O 1
ATOM 651 N N . GLN A 1 85 ? -17.360 -1.382 17.291 1.00 97.06 85 GLN A N 1
ATOM 652 C CA . GLN A 1 85 ? -17.641 -2.644 16.604 1.00 97.06 85 GLN A CA 1
ATOM 653 C C . GLN A 1 85 ? -16.503 -3.652 16.793 1.00 97.06 85 GLN A C 1
ATOM 655 O O . GLN A 1 85 ? -16.727 -4.772 17.256 1.00 97.06 85 GLN A O 1
ATOM 660 N N . GLU A 1 86 ? -15.264 -3.231 16.542 1.00 97.31 86 GLU A N 1
ATOM 661 C CA . GLU A 1 86 ? -14.074 -4.066 16.725 1.00 97.31 86 GLU A CA 1
ATOM 662 C C . GLU A 1 86 ? -13.898 -4.504 18.191 1.00 97.31 86 GLU A C 1
ATOM 664 O O . GLU A 1 86 ? -13.472 -5.625 18.485 1.00 97.31 86 GLU A O 1
ATOM 669 N N . THR A 1 87 ? -14.249 -3.631 19.139 1.00 96.88 87 THR A N 1
ATOM 670 C CA . THR A 1 87 ? -14.223 -3.947 20.573 1.00 96.88 87 THR A CA 1
ATOM 671 C C . THR A 1 87 ? -15.224 -5.041 20.917 1.00 96.88 87 THR A C 1
ATOM 673 O O . THR A 1 87 ? -14.855 -5.988 21.612 1.00 96.88 87 THR A O 1
ATOM 676 N N . TYR A 1 88 ? -16.459 -4.951 20.419 1.00 97.12 88 TYR A N 1
ATOM 677 C CA . TYR A 1 88 ? -17.486 -5.967 20.645 1.00 97.12 88 TYR A CA 1
ATOM 678 C C . TYR A 1 88 ? -17.154 -7.289 19.947 1.00 97.12 88 TYR A C 1
ATOM 680 O O . TYR A 1 88 ? -17.333 -8.339 20.557 1.00 97.12 88 TYR A O 1
ATOM 688 N N . ALA A 1 89 ? -16.576 -7.263 18.743 1.00 97.38 89 ALA A N 1
ATOM 689 C CA . ALA A 1 89 ? -16.116 -8.471 18.052 1.00 97.38 89 ALA A CA 1
ATOM 690 C C . ALA A 1 89 ? -15.036 -9.221 18.857 1.00 97.38 89 ALA A C 1
ATOM 692 O O . ALA A 1 89 ? -15.109 -10.440 19.059 1.00 97.38 89 ALA A O 1
ATOM 693 N N . LYS A 1 90 ? -14.053 -8.486 19.393 1.00 95.69 90 LYS A N 1
ATOM 694 C CA . LYS A 1 90 ? -13.020 -9.041 20.282 1.00 95.69 90 LYS A CA 1
ATOM 695 C C . LYS A 1 90 ? -13.585 -9.514 21.614 1.00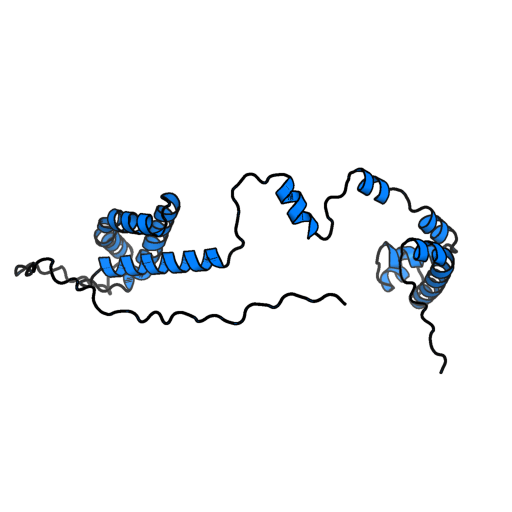 95.69 90 LYS A C 1
ATOM 697 O O . LYS A 1 90 ? -13.187 -10.572 22.096 1.00 95.69 90 LYS A O 1
ATOM 702 N N . ALA A 1 91 ? -14.490 -8.740 22.210 1.00 95.75 91 ALA A N 1
ATOM 703 C CA . ALA A 1 91 ? -15.126 -9.092 23.470 1.00 95.75 91 ALA A CA 1
ATOM 704 C C . ALA A 1 91 ? -15.945 -10.375 23.326 1.00 95.75 91 ALA A C 1
ATOM 706 O O . ALA A 1 91 ? -15.758 -11.284 24.125 1.00 95.75 91 ALA A O 1
ATOM 707 N N . PHE A 1 92 ? -16.754 -10.499 22.274 1.00 95.56 92 PHE A N 1
ATOM 708 C CA . PHE A 1 92 ? -17.526 -11.70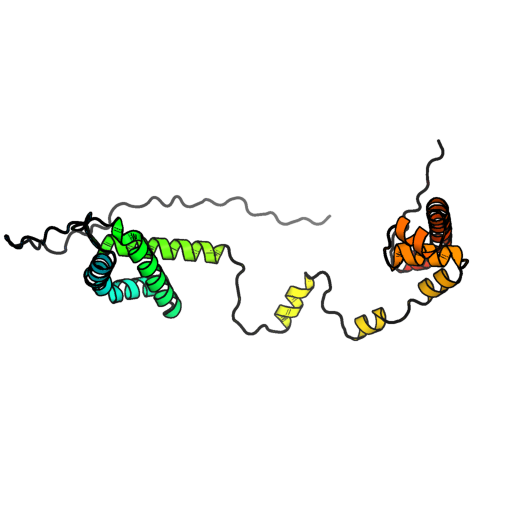5 21.983 1.00 95.56 92 PHE A CA 1
ATOM 709 C C . PHE A 1 92 ? -16.618 -12.932 21.830 1.00 95.56 92 PHE A C 1
ATOM 711 O O . PHE A 1 92 ? -16.821 -13.949 22.492 1.00 95.56 92 PHE A O 1
ATOM 718 N N . SER A 1 93 ? -15.539 -12.798 21.050 1.00 94.00 93 SER A N 1
ATOM 719 C CA . SER A 1 93 ? -14.552 -13.869 20.846 1.00 94.00 93 SER A CA 1
ATOM 720 C C . SER A 1 93 ? -13.852 -14.294 22.145 1.00 94.00 93 SER A C 1
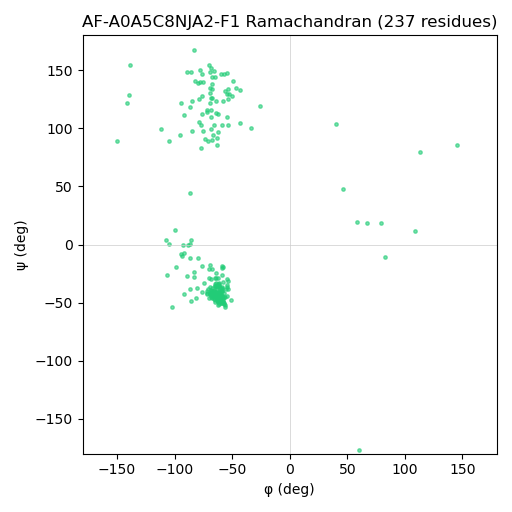ATOM 722 O O . SER A 1 93 ? -13.514 -15.461 22.326 1.00 94.00 93 SER A O 1
ATOM 724 N N . ALA A 1 94 ? -13.630 -13.355 23.069 1.00 92.56 94 ALA A N 1
ATOM 725 C CA . ALA A 1 94 ? -12.980 -13.610 24.351 1.00 92.56 94 ALA A CA 1
ATOM 726 C C . ALA A 1 94 ? -13.967 -13.941 25.486 1.00 92.56 94 ALA A C 1
ATOM 728 O O . ALA A 1 94 ? -13.533 -14.347 26.562 1.00 92.56 94 ALA A O 1
ATOM 729 N N . PHE A 1 95 ? -15.281 -13.828 25.277 1.00 93.00 95 PHE A N 1
ATOM 730 C CA . PHE A 1 95 ? -16.273 -13.828 26.358 1.00 93.00 95 PHE A CA 1
ATOM 731 C C . PHE A 1 95 ? -16.323 -15.128 27.167 1.00 93.00 95 PHE A C 1
ATOM 733 O O . PHE A 1 95 ? -16.580 -15.101 28.364 1.00 93.00 95 PHE A O 1
ATOM 740 N N . HIS A 1 96 ? -15.982 -16.263 26.559 1.00 88.06 96 HIS A N 1
ATOM 741 C CA . HIS A 1 96 ? -15.822 -17.543 27.262 1.00 88.06 96 HIS A CA 1
ATOM 742 C C . HIS A 1 96 ? -14.765 -17.544 28.386 1.00 88.06 96 HIS A C 1
ATOM 744 O O . HIS A 1 96 ? -14.804 -18.403 29.256 1.00 88.06 96 HIS A O 1
ATOM 750 N N . GLN A 1 97 ? -13.818 -16.600 28.375 1.00 87.38 97 GLN A N 1
ATOM 751 C CA . GLN A 1 97 ? -12.761 -16.458 29.382 1.00 87.38 97 GLN A CA 1
ATOM 752 C C . GLN A 1 97 ? -13.161 -15.469 30.482 1.00 87.38 97 GLN A C 1
ATOM 754 O O . GLN A 1 97 ? -12.429 -15.298 31.457 1.00 87.38 97 GLN A O 1
ATOM 759 N N . PHE A 1 98 ? -14.277 -14.758 30.308 1.00 88.69 98 PHE A N 1
ATOM 760 C CA . PHE A 1 98 ? -14.764 -13.808 31.291 1.00 88.69 98 PHE A CA 1
ATOM 761 C C . PHE A 1 98 ? -15.413 -14.558 32.455 1.00 88.69 98 PHE A C 1
ATOM 763 O O . PHE A 1 98 ? -16.302 -15.382 32.256 1.00 88.69 98 PHE A O 1
ATOM 770 N N . THR A 1 99 ? -14.981 -14.250 33.676 1.00 84.88 99 THR A N 1
ATOM 771 C CA . THR A 1 99 ? -15.560 -14.820 34.894 1.00 8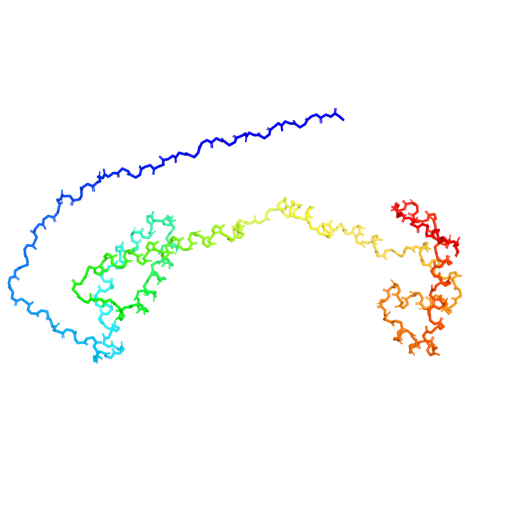4.88 99 THR A CA 1
ATOM 772 C C . THR A 1 99 ? -16.768 -13.982 35.333 1.00 84.88 99 THR A C 1
ATOM 774 O O . THR A 1 99 ? -16.585 -12.801 35.665 1.00 84.88 99 THR A O 1
ATOM 777 N N . PRO A 1 100 ? -17.987 -14.556 35.375 1.00 82.50 100 PRO A N 1
ATOM 778 C CA . PRO A 1 100 ? -19.174 -13.880 35.889 1.00 82.50 100 PRO A CA 1
ATOM 779 C C . PRO A 1 100 ? -18.968 -13.356 37.314 1.00 82.50 100 PRO A C 1
ATOM 781 O O . PRO A 1 100 ? -18.212 -13.925 38.099 1.00 82.50 100 PRO A O 1
ATOM 784 N N . GLY A 1 101 ? -19.612 -12.237 37.645 1.00 79.00 101 GLY A N 1
ATOM 785 C CA . GLY A 1 101 ? -19.451 -11.562 38.941 1.00 79.00 101 GLY A CA 1
ATOM 786 C C . GLY A 1 101 ? -18.230 -10.636 39.037 1.00 79.00 101 GLY A C 1
ATOM 787 O O . GLY A 1 101 ? -18.140 -9.839 39.969 1.00 79.00 101 GLY A O 1
ATOM 788 N N . THR A 1 102 ? -17.313 -10.666 38.064 1.00 86.50 102 THR A N 1
ATOM 789 C CA . THR A 1 102 ? -16.261 -9.644 37.943 1.00 86.50 102 THR A CA 1
ATOM 790 C C . THR A 1 102 ? -16.770 -8.396 37.207 1.00 86.50 102 THR A C 1
ATOM 792 O O . THR A 1 102 ? -17.849 -8.388 36.616 1.00 86.50 102 THR A O 1
ATOM 795 N N . ASN A 1 103 ? -16.016 -7.292 37.252 1.00 91.38 103 ASN A N 1
ATOM 796 C CA . ASN A 1 103 ? -16.448 -6.021 36.662 1.00 91.38 103 ASN A CA 1
ATOM 797 C C . ASN A 1 103 ? -16.378 -6.054 35.121 1.00 91.38 103 ASN A C 1
ATOM 799 O O . ASN A 1 103 ? -15.359 -5.688 34.523 1.00 91.38 103 ASN A O 1
ATOM 803 N N . LEU A 1 104 ? -17.484 -6.460 34.486 1.00 91.62 104 LEU A N 1
ATOM 804 C CA . LEU A 1 104 ? -17.616 -6.540 33.029 1.00 91.62 104 LEU A CA 1
ATOM 805 C C . LEU A 1 104 ? -17.348 -5.195 32.351 1.00 91.62 104 LEU A C 1
ATOM 807 O O . LEU A 1 104 ? -16.632 -5.136 31.353 1.00 91.62 104 LEU A O 1
ATOM 811 N N . LYS A 1 105 ? -17.847 -4.096 32.927 1.00 90.31 105 LYS A N 1
ATOM 812 C CA . LYS A 1 105 ? -17.607 -2.747 32.405 1.00 90.31 105 LYS A CA 1
ATOM 813 C C . LYS A 1 105 ? -16.108 -2.459 32.315 1.00 90.31 105 LYS A C 1
ATOM 815 O O . LYS A 1 105 ? -15.618 -2.081 31.255 1.00 90.31 105 LYS A O 1
ATOM 820 N N . ALA A 1 106 ? -15.353 -2.682 33.389 1.00 91.19 106 ALA A N 1
ATOM 821 C CA . ALA A 1 106 ? -13.904 -2.473 33.390 1.00 91.19 106 ALA A CA 1
ATOM 822 C C . ALA A 1 106 ? -13.183 -3.374 32.370 1.00 91.19 106 ALA A C 1
ATOM 824 O O . ALA A 1 106 ? -12.215 -2.946 31.736 1.00 91.19 106 ALA A O 1
ATOM 825 N N . TRP A 1 107 ? -13.663 -4.605 32.182 1.00 94.31 107 TRP A N 1
ATOM 826 C CA . TRP A 1 107 ? -13.139 -5.521 31.172 1.00 94.31 107 TRP A CA 1
ATOM 827 C C . TRP A 1 107 ? -13.374 -5.007 29.742 1.00 94.31 107 TRP A C 1
ATOM 829 O O . TRP A 1 107 ? -12.414 -4.914 28.975 1.00 94.31 107 TRP A O 1
ATOM 839 N N . LEU A 1 108 ? -14.589 -4.556 29.413 1.00 93.50 108 LEU A N 1
ATOM 840 C CA . LEU A 1 108 ? -14.916 -3.965 28.108 1.00 93.50 108 LEU A CA 1
ATOM 841 C C . LEU A 1 108 ? -14.104 -2.690 27.832 1.00 93.50 108 LEU A C 1
ATOM 843 O O . LEU A 1 108 ? -13.519 -2.551 26.758 1.00 93.50 108 LEU A O 1
ATOM 847 N N . TYR A 1 109 ? -13.971 -1.792 28.815 1.00 94.25 109 TYR A N 1
ATOM 848 C CA . TYR A 1 109 ? -13.140 -0.585 28.682 1.00 94.25 109 TYR A CA 1
ATOM 849 C C . TYR A 1 109 ? -11.660 -0.910 28.440 1.00 94.25 109 TYR A C 1
ATOM 851 O O . TYR A 1 109 ? -10.971 -0.185 27.715 1.00 94.25 109 TYR A O 1
ATOM 859 N N . ARG A 1 110 ? -11.155 -2.011 29.010 1.00 92.06 110 ARG A N 1
ATOM 860 C CA . ARG A 1 110 ? -9.788 -2.474 28.753 1.00 92.06 110 ARG A CA 1
ATOM 861 C C . ARG A 1 110 ? -9.620 -2.964 27.315 1.00 92.06 110 ARG A C 1
ATOM 863 O O . ARG A 1 110 ? -8.619 -2.622 26.687 1.00 92.06 110 ARG A O 1
ATOM 870 N N . ILE A 1 111 ? -10.589 -3.706 26.774 1.00 93.31 111 ILE A N 1
ATOM 871 C CA . ILE A 1 111 ? -10.575 -4.139 25.365 1.00 93.31 111 ILE A CA 1
ATOM 872 C C . ILE A 1 111 ? -10.660 -2.927 24.428 1.00 93.31 111 ILE A C 1
ATOM 874 O O . ILE A 1 111 ? -9.856 -2.838 23.498 1.00 93.31 111 ILE A O 1
ATOM 878 N N . LEU A 1 112 ? -11.550 -1.968 24.714 1.00 94.81 112 LEU A N 1
ATOM 879 C CA . LEU A 1 112 ? -11.695 -0.719 23.956 1.00 94.81 112 LEU A CA 1
ATOM 880 C C . LEU A 1 112 ? -10.368 0.045 23.888 1.00 94.81 112 LEU A C 1
ATOM 882 O O . LEU A 1 112 ? -9.871 0.373 22.811 1.00 94.81 112 LEU A O 1
ATOM 886 N N . THR A 1 113 ? -9.751 0.270 25.050 1.00 92.75 113 THR A N 1
ATOM 887 C CA . THR A 1 113 ? -8.504 1.038 25.158 1.00 92.75 113 THR A CA 1
ATOM 888 C C . THR A 1 113 ? -7.352 0.345 24.431 1.00 92.75 113 THR A C 1
ATOM 890 O O . THR A 1 113 ? -6.607 0.988 23.691 1.00 92.75 113 THR A O 1
ATOM 893 N N . ASN A 1 114 ? -7.222 -0.974 24.587 1.00 93.19 114 ASN A N 1
ATOM 894 C CA . ASN A 1 114 ? -6.194 -1.746 23.892 1.00 93.19 114 ASN A CA 1
ATOM 895 C C . ASN A 1 114 ? -6.399 -1.730 22.374 1.00 93.19 114 ASN A C 1
ATOM 897 O O . ASN A 1 114 ? -5.433 -1.582 21.625 1.00 93.19 114 ASN A O 1
ATOM 901 N N . THR A 1 115 ? -7.647 -1.852 21.918 1.00 94.75 115 THR A N 1
ATOM 902 C CA . THR A 1 115 ? -7.991 -1.790 20.495 1.00 94.75 115 THR A CA 1
ATOM 903 C C . THR A 1 115 ? -7.630 -0.430 19.914 1.00 94.75 115 THR A C 1
ATOM 905 O O . THR A 1 115 ? -6.914 -0.381 18.917 1.00 94.75 115 THR A O 1
ATOM 908 N N . TYR A 1 116 ? -7.998 0.661 20.588 1.00 94.69 116 TYR A N 1
ATOM 909 C CA . TYR A 1 116 ? -7.623 2.012 20.176 1.00 94.69 116 TYR A CA 1
ATOM 910 C C . TYR A 1 116 ? -6.101 2.193 20.080 1.00 94.69 116 TYR A C 1
ATOM 912 O O . TYR A 1 116 ? -5.598 2.647 19.054 1.00 94.69 116 TYR A O 1
ATOM 920 N N . ILE A 1 117 ? -5.345 1.795 21.112 1.00 91.00 117 ILE A N 1
ATOM 921 C CA . ILE A 1 117 ? -3.877 1.921 21.123 1.00 91.00 117 ILE A CA 1
ATOM 922 C C . ILE A 1 117 ? -3.248 1.125 19.973 1.00 91.00 117 ILE A C 1
ATOM 924 O O . ILE A 1 117 ? -2.314 1.602 19.324 1.00 91.00 117 ILE A O 1
ATOM 928 N N . ASN A 1 118 ? -3.746 -0.083 19.712 1.00 90.19 118 ASN A N 1
ATOM 929 C CA . ASN A 1 118 ? -3.241 -0.926 18.633 1.00 90.19 118 ASN A CA 1
ATOM 930 C C . ASN A 1 118 ? -3.539 -0.322 17.257 1.00 90.19 118 ASN A C 1
ATOM 932 O O . ASN A 1 118 ? -2.629 -0.240 16.430 1.00 90.19 118 ASN A O 1
ATOM 936 N N . SER A 1 119 ? -4.762 0.160 17.031 1.00 88.62 119 SER A N 1
ATOM 937 C CA . SER A 1 119 ? -5.141 0.847 15.793 1.00 88.62 119 SER A CA 1
ATOM 938 C C . SER A 1 119 ? -4.324 2.124 15.585 1.00 88.62 119 SER A C 1
ATOM 940 O O . SER A 1 119 ? -3.793 2.339 14.498 1.00 88.62 119 SER A O 1
ATOM 942 N N . TYR A 1 120 ? -4.108 2.915 16.640 1.00 86.50 120 TYR A N 1
ATOM 943 C CA . TYR A 1 120 ? -3.270 4.115 16.599 1.00 86.50 120 TYR A CA 1
ATOM 944 C C . TYR A 1 120 ? -1.815 3.795 16.215 1.00 86.50 120 TYR A C 1
ATOM 946 O O . TYR A 1 120 ? -1.247 4.418 15.318 1.00 86.50 120 TYR A O 1
ATOM 954 N N . ARG A 1 121 ? -1.214 2.766 16.832 1.00 87.25 121 ARG A N 1
ATOM 955 C CA . ARG A 1 121 ? 0.144 2.301 16.490 1.00 87.25 121 ARG A CA 1
ATOM 956 C C . ARG A 1 121 ? 0.237 1.757 15.067 1.00 87.25 121 ARG A C 1
ATOM 958 O O . ARG A 1 121 ? 1.270 1.932 14.427 1.00 87.25 121 ARG A O 1
ATOM 965 N N . LYS A 1 122 ? -0.810 1.082 14.581 1.00 86.88 122 LYS A N 1
ATOM 966 C CA . LYS A 1 122 ? -0.886 0.592 13.200 1.00 86.88 122 LYS A CA 1
ATOM 967 C C . LYS A 1 122 ? -0.927 1.765 12.220 1.00 86.88 122 LYS A C 1
ATOM 969 O O . LYS A 1 122 ? -0.120 1.781 11.298 1.00 86.88 122 LYS A O 1
ATOM 974 N N . LYS A 1 123 ? -1.772 2.768 12.477 1.00 84.62 123 LYS A N 1
ATOM 975 C CA . LYS A 1 123 ? -1.888 3.987 11.661 1.00 84.62 123 LYS A CA 1
ATOM 976 C C . LYS A 1 123 ? -0.567 4.758 11.593 1.00 84.62 123 LYS A C 1
ATOM 978 O O . LYS A 1 123 ? -0.163 5.163 10.516 1.00 84.62 123 LYS A O 1
ATOM 983 N N . GLN A 1 124 ? 0.173 4.854 12.702 1.00 83.69 124 GLN A N 1
ATOM 984 C CA . GLN A 1 124 ? 1.495 5.501 12.729 1.00 83.69 124 GLN A CA 1
ATOM 985 C C . GLN A 1 124 ? 2.557 4.794 11.861 1.00 83.69 124 GLN A C 1
ATOM 987 O O . GLN A 1 124 ? 3.543 5.410 11.467 1.00 83.69 124 GLN A O 1
ATOM 992 N N . ARG A 1 125 ? 2.397 3.491 11.593 1.00 85.25 125 ARG A N 1
ATOM 993 C CA . ARG A 1 125 ? 3.323 2.700 10.761 1.00 85.25 125 ARG A CA 1
ATOM 994 C C . ARG A 1 125 ? 2.899 2.631 9.297 1.00 85.25 125 ARG A C 1
ATOM 996 O O . ARG A 1 125 ? 3.654 2.104 8.485 1.00 85.25 125 ARG A O 1
ATOM 1003 N N . GLN A 1 126 ? 1.691 3.081 8.976 1.00 81.56 126 GLN A N 1
ATOM 1004 C CA . GLN A 1 126 ? 1.198 3.111 7.609 1.00 81.56 126 GLN A CA 1
ATOM 1005 C C . GLN A 1 126 ? 1.660 4.400 6.923 1.00 81.56 126 GLN A C 1
ATOM 1007 O O . GLN A 1 126 ? 1.808 5.424 7.593 1.00 81.56 126 GLN A O 1
ATOM 1012 N N . PRO A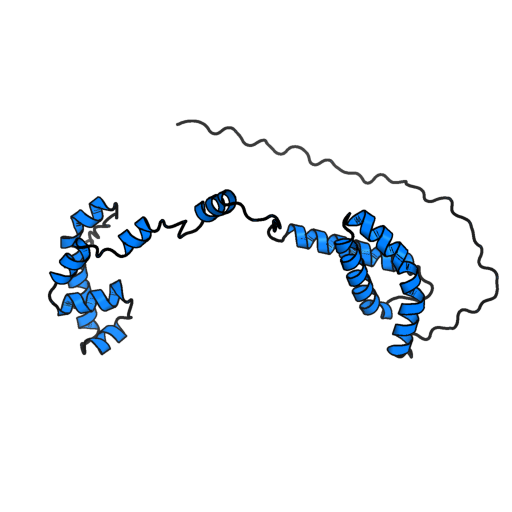 1 127 ? 1.890 4.368 5.599 1.00 82.56 127 PRO A N 1
ATOM 1013 C CA . PRO A 1 127 ? 2.067 5.588 4.829 1.00 82.56 127 PRO A CA 1
ATOM 1014 C C . PRO A 1 127 ? 0.883 6.522 5.077 1.00 82.56 127 PRO A C 1
ATOM 1016 O O . PRO A 1 127 ? -0.268 6.078 5.067 1.00 82.56 127 PRO A O 1
ATOM 1019 N N . GLN A 1 128 ? 1.164 7.802 5.317 1.00 73.62 128 GLN A N 1
ATOM 1020 C CA . GLN A 1 128 ? 0.117 8.796 5.499 1.00 73.62 128 GLN A CA 1
ATOM 1021 C C . GLN A 1 128 ? -0.659 8.919 4.187 1.00 73.62 128 GLN A C 1
ATOM 1023 O O . GLN A 1 128 ? -0.119 9.364 3.178 1.00 73.62 128 GLN A O 1
ATOM 1028 N N . GLN A 1 129 ? -1.919 8.501 4.207 1.00 72.25 129 GLN A N 1
ATOM 1029 C CA . GLN A 1 129 ? -2.835 8.716 3.097 1.00 72.25 129 GLN A CA 1
ATOM 1030 C C . GLN A 1 129 ? -3.447 10.105 3.269 1.00 72.25 129 GLN A C 1
ATOM 1032 O O . GLN A 1 129 ? -3.980 10.427 4.334 1.00 72.25 129 GLN A O 1
ATOM 1037 N N . VAL A 1 130 ? -3.299 10.942 2.249 1.00 72.62 130 VAL A N 1
ATOM 1038 C CA . VAL A 1 130 ? -3.992 12.226 2.146 1.00 72.62 130 VAL A CA 1
ATOM 1039 C C . VAL A 1 130 ? -5.247 11.953 1.319 1.00 72.62 130 VAL A C 1
ATOM 1041 O O . VAL A 1 130 ? -5.141 11.407 0.225 1.00 72.62 130 VAL A O 1
ATOM 1044 N N . THR A 1 131 ? -6.423 12.238 1.881 1.00 61.16 131 THR A N 1
ATOM 1045 C CA . THR A 1 131 ? -7.730 12.036 1.218 1.00 61.16 131 THR A CA 1
ATOM 1046 C C . THR A 1 131 ? -8.152 13.260 0.399 1.00 61.16 131 THR A C 1
ATOM 1048 O O . THR A 1 131 ? -9.221 13.251 -0.203 1.00 61.16 131 THR A O 1
ATOM 1051 N N . ASP A 1 132 ? -7.339 14.315 0.385 1.00 72.50 132 ASP A N 1
ATOM 1052 C CA . ASP A 1 132 ? -7.612 15.496 -0.428 1.00 72.50 132 ASP A CA 1
ATOM 1053 C C . ASP A 1 132 ? -7.476 15.170 -1.918 1.00 72.50 132 ASP A C 1
ATOM 1055 O O . ASP A 1 132 ? -6.726 14.274 -2.320 1.00 72.50 132 ASP A O 1
ATOM 1059 N N . GLU A 1 133 ? -8.225 15.908 -2.736 1.00 72.88 133 GLU A N 1
ATOM 1060 C CA . GLU A 1 133 ? -8.036 15.913 -4.182 1.00 72.88 133 GLU A CA 1
ATOM 1061 C C . GLU A 1 133 ? -6.567 16.242 -4.474 1.00 72.88 133 GLU A C 1
ATOM 1063 O O . GLU A 1 133 ? -6.020 17.223 -3.968 1.00 72.88 133 GLU A O 1
ATOM 1068 N N . ILE A 1 134 ? -5.904 15.373 -5.238 1.00 74.88 134 ILE A N 1
ATOM 1069 C CA . ILE A 1 134 ? -4.484 15.534 -5.536 1.00 74.88 134 ILE A CA 1
ATOM 1070 C C . ILE A 1 134 ? -4.347 16.709 -6.501 1.00 74.88 134 ILE A C 1
ATOM 1072 O O . ILE A 1 134 ? -4.804 16.639 -7.640 1.00 74.88 134 ILE A O 1
ATOM 1076 N N . GLU A 1 135 ? -3.711 17.783 -6.046 1.00 79.50 135 GLU A N 1
ATOM 1077 C CA . GLU A 1 135 ? -3.418 18.940 -6.889 1.00 79.50 135 GLU A CA 1
ATOM 1078 C C . GLU A 1 135 ? -2.207 18.662 -7.798 1.00 79.50 135 GLU A C 1
ATOM 1080 O O . GLU A 1 135 ? -1.269 17.956 -7.415 1.00 79.50 135 GLU A O 1
ATOM 1085 N N . ASP A 1 136 ? -2.175 19.276 -8.984 1.00 74.69 136 ASP A N 1
ATOM 1086 C CA . ASP A 1 136 ? -1.138 19.045 -10.005 1.00 74.69 136 ASP A CA 1
ATOM 1087 C C . ASP A 1 136 ? 0.302 19.239 -9.483 1.00 74.69 136 ASP A C 1
ATOM 1089 O O . ASP A 1 136 ? 1.233 18.549 -9.903 1.00 74.69 136 ASP A O 1
ATOM 1093 N N . TRP A 1 137 ? 0.513 20.144 -8.520 1.00 77.12 137 TRP A N 1
ATOM 1094 C CA . TRP A 1 137 ? 1.836 20.356 -7.922 1.00 77.12 137 TRP A CA 1
ATOM 1095 C C . TRP A 1 137 ? 2.289 19.189 -7.031 1.00 77.12 137 TRP A C 1
ATOM 1097 O O . TRP A 1 137 ? 3.493 18.952 -6.913 1.00 77.12 137 TRP A O 1
ATOM 1107 N N . GLN A 1 138 ? 1.359 18.453 -6.412 1.00 75.62 138 GLN A N 1
ATOM 1108 C CA . GLN A 1 138 ? 1.670 17.275 -5.594 1.00 75.62 138 GLN A CA 1
ATOM 1109 C C . GLN A 1 138 ? 2.137 16.115 -6.475 1.00 75.62 138 GLN A C 1
ATOM 1111 O O . GLN A 1 138 ? 3.081 15.411 -6.113 1.00 75.62 138 GLN A O 1
ATOM 1116 N N . VAL A 1 139 ? 1.521 15.966 -7.651 1.00 73.25 139 VAL A N 1
ATOM 1117 C CA . VAL A 1 139 ? 1.914 14.990 -8.678 1.00 73.25 139 VAL A CA 1
ATOM 1118 C C . VAL A 1 139 ? 3.334 15.284 -9.167 1.00 73.25 139 VAL A C 1
ATOM 1120 O O . VAL A 1 139 ? 4.222 14.438 -9.038 1.00 73.25 139 VAL A O 1
ATOM 1123 N N . ALA A 1 140 ? 3.594 16.530 -9.578 1.00 70.75 140 ALA A N 1
ATOM 1124 C CA . ALA A 1 140 ? 4.914 16.956 -10.040 1.00 70.75 140 ALA A CA 1
ATOM 1125 C C . ALA A 1 140 ? 6.018 16.770 -8.975 1.00 70.75 140 ALA A C 1
ATOM 1127 O O . ALA A 1 140 ? 7.145 16.382 -9.295 1.00 70.75 140 ALA A O 1
ATOM 1128 N N . ALA A 1 141 ? 5.708 17.014 -7.696 1.00 70.56 141 ALA A N 1
ATOM 1129 C CA . ALA A 1 141 ? 6.647 16.800 -6.596 1.00 70.56 141 ALA A CA 1
ATOM 1130 C C . ALA A 1 141 ? 6.963 15.309 -6.378 1.00 70.56 141 ALA A C 1
ATOM 1132 O O . ALA A 1 141 ? 8.127 14.953 -6.180 1.00 70.56 141 ALA A O 1
ATOM 1133 N N . ALA A 1 142 ? 5.957 14.432 -6.445 1.00 67.25 142 ALA A N 1
ATOM 1134 C CA . ALA A 1 142 ? 6.139 12.991 -6.281 1.00 67.25 142 ALA A CA 1
ATOM 1135 C C . ALA A 1 142 ? 6.974 12.376 -7.419 1.00 67.25 142 ALA A C 1
ATOM 1137 O O . ALA A 1 142 ? 7.840 11.532 -7.177 1.00 67.25 142 ALA A O 1
ATOM 1138 N N . GLU A 1 143 ? 6.772 12.828 -8.655 1.00 67.50 143 GLU A N 1
ATOM 1139 C CA . GLU A 1 143 ? 7.457 12.272 -9.825 1.00 67.50 143 GLU A CA 1
ATOM 1140 C C . GLU A 1 143 ? 8.911 12.711 -9.966 1.00 67.50 143 GLU A C 1
ATOM 1142 O O . GLU A 1 143 ? 9.686 11.994 -10.602 1.00 67.50 143 GLU A O 1
ATOM 1147 N N . SER A 1 144 ? 9.322 13.799 -9.303 1.00 63.47 144 SER A N 1
ATOM 1148 C CA . SER A 1 144 ? 10.739 14.183 -9.184 1.00 63.47 144 SER A CA 1
ATOM 1149 C C . SER A 1 144 ? 11.609 13.098 -8.523 1.00 63.47 144 SER A C 1
ATOM 1151 O O . SER A 1 144 ? 12.829 13.083 -8.688 1.00 63.47 144 SER A O 1
ATOM 1153 N N . HIS A 1 145 ? 10.976 12.158 -7.813 1.00 65.62 145 HIS A N 1
ATOM 1154 C CA . HIS A 1 145 ? 11.607 10.992 -7.199 1.00 65.62 145 HIS A CA 1
ATOM 1155 C C . HIS A 1 145 ? 11.295 9.668 -7.918 1.00 65.62 145 HIS A C 1
ATOM 1157 O O . HIS A 1 145 ? 11.715 8.607 -7.451 1.00 65.62 145 HIS A O 1
ATOM 1163 N N . SER A 1 146 ? 10.577 9.704 -9.043 1.00 69.62 146 SER A N 1
ATOM 1164 C CA . SER A 1 146 ? 10.274 8.522 -9.855 1.00 69.62 146 SER A CA 1
ATOM 1165 C C . SER A 1 146 ? 11.362 8.279 -10.905 1.00 69.62 146 SER A C 1
ATOM 1167 O O . SER A 1 146 ? 11.974 9.213 -11.417 1.00 69.62 146 SER A O 1
ATOM 1169 N N . SER A 1 147 ? 11.607 7.014 -11.255 1.00 67.88 147 SER A N 1
ATOM 1170 C CA . SER A 1 147 ? 12.650 6.645 -12.223 1.00 67.88 147 SER A CA 1
ATOM 1171 C C . SER A 1 147 ? 12.343 7.063 -13.665 1.00 67.88 147 SER A C 1
ATOM 1173 O O . SER A 1 147 ? 13.247 7.066 -14.493 1.00 67.88 147 SER A O 1
ATOM 1175 N N . SER A 1 148 ? 11.081 7.364 -13.982 1.00 66.94 148 SER A N 1
ATOM 1176 C CA . SER A 1 148 ? 10.627 7.751 -15.323 1.00 66.94 148 SER A CA 1
ATOM 1177 C C . SER A 1 148 ? 10.294 9.239 -15.452 1.00 66.94 148 SER A C 1
ATOM 1179 O O . SER A 1 148 ? 10.402 9.767 -16.557 1.00 66.94 148 SER A O 1
ATOM 1181 N N . GLY A 1 149 ? 9.921 9.910 -14.354 1.00 67.19 149 GLY A N 1
ATOM 1182 C CA . GLY A 1 149 ? 9.466 11.303 -14.347 1.00 67.19 149 GLY A CA 1
ATOM 1183 C C . GLY A 1 149 ? 8.206 11.547 -15.192 1.00 67.19 149 GLY A C 1
ATOM 1184 O O . GLY A 1 149 ? 7.647 10.624 -15.788 1.00 67.19 149 GLY A O 1
ATOM 1185 N N . LEU A 1 150 ? 7.788 12.815 -15.280 1.00 66.25 150 LEU A N 1
ATOM 1186 C CA . LEU A 1 150 ? 6.815 13.270 -16.278 1.00 66.25 150 LEU A CA 1
ATOM 1187 C C . LEU A 1 150 ? 7.515 13.446 -17.617 1.00 66.25 150 LEU A C 1
ATOM 1189 O O . LEU A 1 150 ? 8.247 14.418 -17.825 1.00 66.25 150 LEU A O 1
ATOM 1193 N N . LYS A 1 151 ? 7.281 12.520 -18.543 1.00 72.88 151 LYS A N 1
ATOM 1194 C CA . LYS A 1 151 ? 7.714 12.705 -19.925 1.00 72.88 151 LYS A CA 1
ATOM 1195 C C . LYS A 1 151 ? 6.737 13.638 -20.632 1.00 72.88 151 LYS A C 1
ATOM 1197 O O . LYS A 1 151 ? 5.534 13.398 -20.655 1.00 72.88 151 LYS A O 1
ATOM 1202 N N . SER A 1 152 ? 7.263 14.712 -21.216 1.00 80.00 152 SER A N 1
ATOM 1203 C CA . SER A 1 152 ? 6.503 15.523 -22.168 1.00 80.00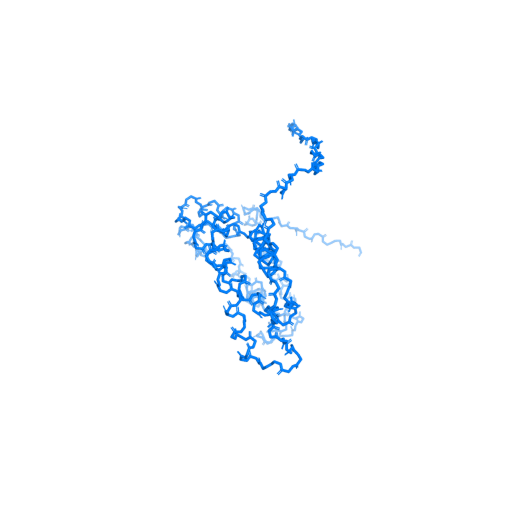 152 SER A CA 1
ATOM 1204 C C . SER A 1 152 ? 6.204 14.694 -23.418 1.00 80.00 152 SER A C 1
ATOM 1206 O O . SER A 1 152 ? 7.038 13.885 -23.826 1.00 80.00 152 SER A O 1
ATOM 1208 N N . ALA A 1 153 ? 5.077 14.965 -24.077 1.00 79.56 153 ALA A N 1
ATOM 1209 C CA . ALA A 1 153 ? 4.765 14.394 -25.387 1.00 79.56 153 ALA A CA 1
ATOM 1210 C C . ALA A 1 153 ? 5.877 14.666 -26.423 1.00 79.56 153 ALA A C 1
ATOM 1212 O O . ALA A 1 153 ? 6.110 13.853 -27.310 1.00 79.56 153 ALA A O 1
ATOM 1213 N N . GLU A 1 154 ? 6.606 15.781 -26.291 1.00 78.50 154 GLU A N 1
ATOM 1214 C CA . GLU A 1 154 ? 7.789 16.070 -27.114 1.00 78.50 154 GLU A CA 1
ATOM 1215 C C . GLU A 1 154 ? 8.951 15.115 -26.811 1.00 78.50 154 GLU A C 1
ATOM 1217 O O . GLU A 1 154 ? 9.585 14.609 -27.731 1.00 78.50 154 GLU A O 1
ATOM 1222 N N . MET A 1 155 ? 9.211 14.835 -25.531 1.00 74.94 155 MET A N 1
ATOM 1223 C CA . MET A 1 155 ? 10.272 13.911 -25.117 1.00 74.94 155 MET A CA 1
ATOM 1224 C C . MET A 1 155 ? 9.957 12.488 -25.575 1.00 74.94 155 MET A C 1
ATOM 1226 O O . MET A 1 155 ? 10.825 11.798 -26.098 1.00 74.94 155 MET A O 1
ATOM 1230 N N . GLU A 1 156 ? 8.699 12.069 -25.431 1.00 77.19 156 GLU A N 1
ATOM 1231 C CA . GLU A 1 156 ? 8.228 10.785 -25.939 1.00 77.19 156 GLU A CA 1
ATOM 1232 C C . GLU A 1 156 ? 8.361 10.721 -27.465 1.00 77.19 156 GLU A C 1
ATOM 1234 O O . GLU A 1 156 ? 8.894 9.747 -27.987 1.00 77.19 156 GLU A O 1
ATOM 1239 N N . ALA A 1 157 ? 7.975 11.771 -28.195 1.00 74.81 157 ALA A N 1
ATOM 1240 C CA . ALA A 1 157 ? 8.169 11.822 -29.641 1.00 74.81 157 ALA A CA 1
ATOM 1241 C C . ALA A 1 157 ? 9.654 11.715 -30.031 1.00 74.81 157 ALA A C 1
ATOM 1243 O O . ALA A 1 157 ? 9.983 10.956 -30.940 1.00 74.81 157 ALA A O 1
ATOM 1244 N N . LEU A 1 158 ? 10.554 12.412 -29.327 1.00 75.81 158 LEU A N 1
ATOM 1245 C CA . LEU A 1 158 ? 12.002 12.343 -29.553 1.00 75.81 158 LEU A CA 1
ATOM 1246 C C . LEU A 1 158 ? 12.591 10.957 -29.253 1.00 75.81 158 LEU A C 1
ATOM 1248 O O . LEU A 1 158 ? 13.472 10.519 -29.986 1.00 75.81 158 LEU A O 1
ATOM 1252 N N . GLU A 1 159 ? 12.095 10.240 -28.241 1.00 72.62 159 GLU A N 1
ATOM 1253 C CA . GLU A 1 159 ? 12.494 8.847 -27.969 1.00 72.62 159 GLU A CA 1
ATOM 1254 C C . GLU A 1 159 ? 12.089 7.884 -29.099 1.00 72.62 159 GLU A C 1
ATOM 1256 O O . GLU A 1 159 ? 12.764 6.881 -29.326 1.00 72.62 159 GLU A O 1
ATOM 1261 N N . HIS A 1 160 ? 11.011 8.191 -29.827 1.00 68.31 160 HIS A N 1
ATOM 1262 C CA . HIS A 1 160 ? 10.547 7.396 -30.967 1.00 68.31 160 HIS A CA 1
ATOM 1263 C C . HIS A 1 160 ? 11.222 7.772 -32.294 1.00 68.31 160 HIS A C 1
ATOM 1265 O O . HIS A 1 160 ? 11.071 7.041 -33.281 1.00 68.31 160 HIS A O 1
ATOM 1271 N N . LEU A 1 161 ? 11.962 8.887 -32.359 1.00 66.50 161 LEU A N 1
ATOM 1272 C CA . LEU A 1 161 ? 12.770 9.190 -33.536 1.00 66.50 161 LEU A CA 1
ATOM 1273 C C . LEU A 1 161 ? 13.937 8.190 -33.607 1.00 66.50 161 LEU A C 1
ATOM 1275 O O . LEU A 1 161 ? 14.648 8.009 -32.618 1.00 66.50 161 LEU A O 1
ATOM 1279 N N . PRO A 1 162 ? 14.174 7.540 -34.765 1.00 60.28 162 PRO A N 1
ATOM 1280 C CA . PRO A 1 162 ? 15.319 6.659 -34.922 1.00 60.28 162 PRO A CA 1
ATOM 1281 C C . PRO A 1 162 ? 16.593 7.447 -34.641 1.00 60.28 162 PRO A C 1
ATOM 1283 O O . PRO A 1 162 ? 16.847 8.450 -35.309 1.00 60.28 162 PRO A O 1
ATOM 1286 N N . ASP A 1 163 ? 17.397 6.977 -33.692 1.00 69.50 163 ASP A N 1
ATOM 1287 C CA . ASP A 1 163 ? 18.747 7.490 -33.513 1.00 69.50 163 ASP A CA 1
ATOM 1288 C C . ASP A 1 163 ? 19.559 7.092 -34.752 1.00 69.50 163 ASP A C 1
ATOM 1290 O O . ASP A 1 163 ? 20.000 5.942 -34.892 1.00 69.50 163 ASP A O 1
ATOM 1294 N N . SER A 1 164 ? 19.618 8.012 -35.722 1.00 73.31 164 SER A N 1
ATOM 1295 C CA . SER A 1 164 ? 20.171 7.774 -37.057 1.00 73.31 164 SER A CA 1
ATOM 1296 C C . SER A 1 164 ? 21.586 7.226 -36.966 1.00 73.31 164 SER A C 1
ATOM 1298 O O . SER A 1 164 ? 21.922 6.289 -37.682 1.00 73.31 164 SER A O 1
ATOM 1300 N N . ASP A 1 165 ? 22.362 7.704 -35.998 1.00 80.38 165 ASP A N 1
ATOM 1301 C CA . ASP A 1 165 ? 23.769 7.356 -35.845 1.00 80.38 165 ASP A CA 1
ATOM 1302 C C . ASP A 1 165 ? 23.943 5.913 -35.352 1.00 80.38 165 ASP A C 1
ATOM 1304 O O . ASP A 1 165 ? 24.792 5.170 -35.853 1.00 80.38 165 ASP A O 1
ATOM 1308 N N . VAL A 1 166 ? 23.095 5.464 -34.416 1.00 84.50 166 VAL A N 1
ATOM 1309 C CA . VAL A 1 166 ? 23.102 4.075 -33.921 1.00 84.50 166 VAL A CA 1
ATOM 1310 C C . VAL A 1 166 ? 22.635 3.111 -35.008 1.00 84.50 166 VAL A C 1
ATOM 1312 O O . VAL A 1 166 ? 23.237 2.049 -35.212 1.00 84.50 166 VAL A O 1
ATOM 1315 N N . LYS A 1 167 ? 21.576 3.483 -35.734 1.00 85.69 167 LYS A N 1
ATOM 1316 C CA . LYS A 1 167 ? 21.039 2.681 -36.835 1.00 85.69 167 LYS A CA 1
ATOM 1317 C C . LYS A 1 167 ? 22.057 2.541 -37.967 1.00 85.69 167 LYS A C 1
ATOM 1319 O O . LYS A 1 167 ? 22.292 1.422 -38.428 1.00 85.69 167 LYS A O 1
ATOM 1324 N N . ASP A 1 168 ? 22.686 3.637 -38.375 1.00 88.44 168 ASP A N 1
ATOM 1325 C CA . ASP A 1 168 ? 23.677 3.658 -39.451 1.00 88.44 168 ASP A CA 1
ATOM 1326 C C . ASP A 1 168 ? 24.938 2.887 -39.050 1.00 88.44 168 ASP A C 1
ATOM 1328 O O . ASP A 1 168 ? 25.464 2.088 -39.833 1.00 88.44 168 ASP A O 1
ATOM 1332 N N . ALA A 1 169 ? 25.382 3.028 -37.795 1.00 89.81 169 ALA A N 1
ATOM 1333 C CA . ALA A 1 169 ? 26.492 2.247 -37.266 1.00 89.81 169 ALA A CA 1
ATOM 1334 C C . ALA A 1 169 ? 26.198 0.745 -37.308 1.00 89.81 169 ALA A C 1
ATOM 1336 O O . ALA A 1 169 ? 27.057 -0.000 -37.774 1.00 89.81 169 ALA A O 1
ATOM 1337 N N . LEU A 1 170 ? 25.001 0.299 -36.898 1.00 89.31 170 LEU A N 1
ATOM 1338 C CA . LEU A 1 170 ? 24.571 -1.104 -36.995 1.00 89.31 170 LEU A CA 1
ATOM 1339 C C . LEU A 1 170 ? 24.503 -1.589 -38.449 1.00 89.31 170 LEU A C 1
ATOM 1341 O O . LEU A 1 170 ? 24.970 -2.691 -38.759 1.00 89.31 170 LEU A O 1
ATOM 1345 N N . GLN A 1 171 ? 23.967 -0.772 -39.358 1.00 90.50 171 GLN A N 1
ATOM 1346 C CA . GLN A 1 171 ? 23.881 -1.084 -40.788 1.00 90.50 171 GLN A CA 1
ATOM 1347 C C . GLN A 1 171 ? 25.246 -1.146 -41.484 1.00 90.50 171 GLN A C 1
ATOM 1349 O O . GLN A 1 171 ? 25.384 -1.809 -42.510 1.00 90.50 171 GLN A O 1
ATOM 1354 N N . ALA A 1 172 ? 26.282 -0.534 -40.919 1.00 91.69 172 ALA A N 1
ATOM 1355 C CA . ALA A 1 172 ? 27.631 -0.619 -41.462 1.00 91.69 172 ALA A CA 1
ATOM 1356 C C . ALA A 1 172 ? 28.367 -1.927 -41.106 1.00 91.69 172 ALA A C 1
ATOM 1358 O O . ALA A 1 172 ? 29.427 -2.204 -41.676 1.00 91.69 172 ALA A O 1
ATOM 1359 N N . LEU A 1 173 ? 27.849 -2.738 -40.172 1.00 92.25 173 LEU A N 1
ATOM 1360 C CA . LEU A 1 173 ? 28.426 -4.053 -39.876 1.00 92.25 173 LEU A CA 1
ATOM 1361 C C . LEU A 1 173 ? 28.064 -5.065 -40.967 1.00 92.25 173 LEU A C 1
ATOM 1363 O O . LEU A 1 173 ? 26.935 -5.040 -41.465 1.00 92.25 173 LEU A O 1
ATOM 1367 N N . PRO A 1 174 ? 28.966 -6.018 -41.266 1.00 94.00 174 PRO A N 1
ATOM 1368 C CA . PRO A 1 174 ? 28.605 -7.251 -41.952 1.00 94.00 174 PRO A CA 1
ATOM 1369 C C . PRO A 1 174 ? 27.397 -7.925 -41.294 1.00 94.00 174 PRO A C 1
ATOM 1371 O O . PRO A 1 174 ? 27.288 -7.960 -40.066 1.00 94.00 174 PRO A O 1
ATOM 1374 N N . GLU A 1 175 ? 26.517 -8.475 -42.124 1.00 90.38 175 GLU A N 1
ATOM 1375 C CA . GLU A 1 175 ? 25.213 -9.026 -41.739 1.00 90.38 175 GLU A CA 1
ATOM 1376 C C . GLU A 1 175 ? 25.305 -10.026 -40.573 1.00 90.38 175 GLU A C 1
ATOM 1378 O O . GLU A 1 175 ? 24.643 -9.852 -39.552 1.00 90.38 175 GLU A O 1
ATOM 1383 N N . ASP A 1 176 ? 26.239 -10.975 -40.654 1.00 89.69 176 ASP A N 1
ATOM 1384 C CA . ASP A 1 176 ? 26.530 -11.962 -39.607 1.00 89.69 176 ASP A CA 1
ATOM 1385 C C . ASP A 1 176 ? 26.860 -11.352 -38.235 1.00 89.69 176 ASP A C 1
ATOM 1387 O O . ASP A 1 176 ? 26.513 -11.910 -37.192 1.00 89.69 176 ASP A O 1
ATOM 1391 N N . PHE A 1 177 ? 27.585 -10.231 -38.210 1.00 93.62 177 PHE A N 1
ATOM 1392 C CA . PHE A 1 177 ? 27.950 -9.559 -36.961 1.00 93.62 177 PHE A CA 1
ATOM 1393 C C . PHE A 1 177 ? 26.797 -8.704 -36.448 1.00 93.62 177 PHE A C 1
ATOM 1395 O O . PHE A 1 177 ? 26.569 -8.655 -35.241 1.00 93.62 177 PHE A O 1
ATOM 1402 N N . ARG A 1 178 ? 26.057 -8.064 -37.359 1.00 94.12 178 ARG A N 1
ATOM 1403 C CA . ARG A 1 178 ? 24.884 -7.252 -37.037 1.00 94.12 178 ARG A CA 1
ATOM 1404 C C . ARG A 1 178 ? 23.794 -8.088 -36.378 1.00 94.12 178 ARG A C 1
ATOM 1406 O O . ARG A 1 178 ? 23.335 -7.706 -35.310 1.00 94.12 178 ARG A O 1
ATOM 1413 N N . TYR A 1 179 ? 23.419 -9.222 -36.973 1.00 91.56 179 TYR A N 1
ATOM 1414 C CA . TYR A 1 179 ? 22.382 -10.098 -36.419 1.00 91.56 179 TYR A CA 1
ATOM 1415 C C . TYR A 1 179 ? 22.767 -10.646 -35.049 1.00 91.56 179 TYR A C 1
ATOM 1417 O O . TYR A 1 179 ? 21.956 -10.598 -34.128 1.00 91.56 179 TYR A O 1
ATOM 1425 N N . ALA A 1 180 ? 24.018 -11.090 -34.885 1.00 93.12 180 ALA A N 1
ATOM 1426 C CA . ALA A 1 180 ? 24.500 -11.570 -33.595 1.00 93.12 180 ALA A CA 1
ATOM 1427 C C . ALA A 1 180 ? 24.390 -10.482 -32.514 1.00 93.12 180 ALA A C 1
ATOM 1429 O O . ALA A 1 180 ? 23.856 -10.741 -31.439 1.00 93.12 180 ALA A O 1
ATOM 1430 N N . VAL A 1 181 ? 24.858 -9.260 -32.802 1.00 94.00 181 VAL A N 1
ATOM 1431 C CA . VAL A 1 181 ? 24.794 -8.137 -31.853 1.00 94.00 181 VAL A CA 1
ATOM 1432 C C . VAL A 1 181 ? 23.357 -7.708 -31.576 1.00 94.00 181 VAL A C 1
ATOM 1434 O O . VAL A 1 181 ? 23.019 -7.492 -30.421 1.00 94.00 181 VAL A O 1
ATOM 1437 N N . TYR A 1 182 ? 22.503 -7.621 -32.595 1.00 93.38 182 TYR A N 1
ATOM 1438 C CA . TYR A 1 182 ? 21.098 -7.251 -32.430 1.00 93.38 182 TYR A CA 1
ATOM 1439 C C . TYR A 1 182 ? 20.369 -8.221 -31.490 1.00 93.38 182 TYR A C 1
ATOM 1441 O O . TYR A 1 182 ? 19.775 -7.803 -30.499 1.00 93.38 182 TYR A O 1
ATOM 1449 N N . LEU A 1 183 ? 20.493 -9.527 -31.742 1.00 91.69 183 LEU A N 1
ATOM 1450 C CA . LEU A 1 183 ? 19.833 -10.547 -30.927 1.00 91.69 183 LEU A CA 1
ATOM 1451 C C . LEU A 1 183 ? 20.341 -10.562 -29.476 1.00 91.69 183 LEU A C 1
ATOM 1453 O O . LEU A 1 183 ? 19.569 -10.848 -28.567 1.00 91.69 183 LEU A O 1
ATOM 1457 N N . ALA A 1 184 ? 21.617 -10.246 -29.239 1.00 93.12 184 ALA A N 1
ATOM 1458 C CA . ALA A 1 184 ? 22.186 -10.250 -27.892 1.00 93.12 184 ALA A CA 1
ATOM 1459 C C . ALA A 1 184 ? 21.967 -8.941 -27.120 1.00 93.12 184 ALA A C 1
ATOM 1461 O O . ALA A 1 184 ? 21.598 -8.982 -25.953 1.00 93.12 184 ALA A O 1
ATOM 1462 N N . ASP A 1 185 ? 22.253 -7.796 -27.740 1.00 91.62 185 ASP A N 1
ATOM 1463 C CA . ASP A 1 185 ? 22.365 -6.503 -27.054 1.00 91.62 185 ASP A CA 1
ATOM 1464 C C . ASP A 1 185 ? 21.090 -5.650 -27.171 1.00 91.62 185 ASP A C 1
ATOM 1466 O O . ASP A 1 185 ? 20.901 -4.751 -26.356 1.00 91.62 185 ASP A O 1
ATOM 1470 N N . VAL A 1 186 ? 20.218 -5.930 -28.151 1.00 89.00 186 VAL A N 1
ATOM 1471 C CA . VAL A 1 186 ? 18.920 -5.246 -28.318 1.00 89.00 186 VAL A CA 1
ATOM 1472 C C . VAL A 1 186 ? 17.777 -6.126 -27.818 1.00 89.00 186 VAL A C 1
ATOM 1474 O O . VAL A 1 186 ? 17.013 -5.699 -26.960 1.00 89.00 186 VAL A O 1
ATOM 1477 N N . GLU A 1 187 ? 17.683 -7.362 -28.312 1.00 92.00 187 GLU A N 1
ATOM 1478 C CA . GLU A 1 187 ? 16.607 -8.295 -27.929 1.00 92.00 187 GLU A CA 1
ATOM 1479 C C . GLU A 1 187 ? 16.894 -9.043 -26.614 1.00 92.00 187 GLU A C 1
ATOM 1481 O O . GLU A 1 187 ? 15.973 -9.489 -25.934 1.00 92.00 187 GLU A O 1
ATOM 1486 N N . GLY A 1 188 ? 18.167 -9.186 -26.227 1.00 92.06 188 GLY A N 1
ATOM 1487 C CA . GLY A 1 188 ? 18.549 -9.807 -24.954 1.00 92.06 188 GLY A CA 1
ATOM 1488 C C . GLY A 1 188 ? 18.528 -11.341 -24.933 1.00 92.06 188 GLY A C 1
ATOM 1489 O O . GLY A 1 188 ? 18.498 -11.928 -23.849 1.00 92.06 188 GLY A O 1
ATOM 1490 N N . PHE A 1 189 ? 18.555 -12.013 -26.089 1.00 94.25 189 PHE A N 1
ATOM 1491 C CA . PHE A 1 189 ? 18.555 -13.477 -26.150 1.00 94.25 189 PHE A CA 1
ATOM 1492 C C . PHE A 1 189 ? 19.830 -14.094 -25.536 1.00 94.25 189 PHE A C 1
ATOM 1494 O O . PHE A 1 189 ? 20.940 -13.575 -25.715 1.00 94.25 189 PHE A O 1
ATOM 1501 N N . PRO A 1 190 ? 19.729 -15.257 -24.864 1.00 94.25 190 PRO A N 1
ATOM 1502 C CA . PRO A 1 190 ? 20.897 -15.994 -24.402 1.00 94.25 190 PRO A CA 1
ATOM 1503 C C . PRO A 1 190 ? 21.671 -16.594 -25.586 1.00 94.25 190 PRO A C 1
ATOM 1505 O O . PRO A 1 190 ? 21.100 -17.015 -26.590 1.00 94.25 190 PRO A O 1
ATOM 1508 N N . TYR A 1 191 ? 22.996 -16.721 -25.458 1.00 93.75 191 TYR A N 1
ATOM 1509 C CA . TYR A 1 191 ? 23.876 -17.117 -26.576 1.00 93.75 191 TYR A CA 1
ATOM 1510 C C . TYR A 1 191 ? 23.543 -18.473 -27.204 1.00 93.75 191 TYR A C 1
ATOM 1512 O O . TYR A 1 191 ? 23.841 -18.696 -28.375 1.00 93.75 191 TYR A O 1
ATOM 1520 N N . LYS A 1 192 ? 22.936 -19.376 -26.431 1.00 92.38 192 LYS A N 1
ATOM 1521 C CA . LYS A 1 192 ? 22.471 -20.669 -26.929 1.00 92.38 192 LYS A CA 1
ATOM 1522 C C . LYS A 1 192 ? 21.275 -20.517 -27.879 1.00 92.38 192 LYS A C 1
ATOM 1524 O O . LYS A 1 192 ? 21.278 -21.139 -28.930 1.00 92.38 192 LYS A O 1
ATOM 1529 N N . GLU A 1 193 ? 20.312 -19.658 -27.554 1.00 89.94 193 GLU A N 1
ATOM 1530 C CA . GLU A 1 193 ? 19.154 -19.392 -28.421 1.00 89.94 193 GLU A CA 1
ATOM 1531 C C . GLU A 1 193 ? 19.582 -18.642 -29.684 1.00 89.94 193 GLU A C 1
ATOM 1533 O O . GLU A 1 193 ? 19.131 -18.963 -30.775 1.00 89.94 193 GLU A O 1
ATOM 1538 N N . ILE A 1 194 ? 20.548 -17.724 -29.577 1.00 92.19 194 ILE A N 1
ATOM 1539 C CA . ILE A 1 194 ? 21.129 -17.054 -30.753 1.00 92.19 194 ILE A CA 1
ATOM 1540 C C . ILE A 1 194 ? 21.803 -18.065 -31.692 1.00 92.19 194 ILE A C 1
ATOM 1542 O O . ILE A 1 194 ? 21.671 -17.961 -32.909 1.00 92.19 194 ILE A O 1
ATOM 1546 N N . ALA A 1 195 ? 22.521 -19.049 -31.140 1.00 91.94 195 ALA A N 1
ATOM 1547 C CA . ALA A 1 195 ? 23.152 -20.116 -31.916 1.00 91.94 195 ALA A CA 1
ATOM 1548 C C . ALA A 1 195 ? 22.118 -20.957 -32.685 1.00 91.94 195 ALA A C 1
ATOM 1550 O O . ALA A 1 195 ? 22.345 -21.285 -33.848 1.00 91.94 195 ALA A O 1
ATOM 1551 N N . GLU A 1 196 ? 20.976 -21.244 -32.057 1.00 92.81 196 GLU A N 1
ATOM 1552 C CA . GLU A 1 196 ? 19.846 -21.946 -32.674 1.00 92.81 196 GLU A CA 1
ATOM 1553 C C . GLU A 1 196 ? 19.162 -21.087 -33.756 1.00 92.81 196 GLU A C 1
ATOM 1555 O O . GLU A 1 196 ? 18.942 -21.571 -34.862 1.00 92.81 196 GLU A O 1
ATOM 1560 N N . ILE A 1 197 ? 18.903 -19.800 -33.490 1.00 91.12 197 ILE A N 1
ATOM 1561 C CA . ILE A 1 197 ? 18.282 -18.859 -34.444 1.00 91.12 197 ILE A CA 1
ATOM 1562 C C . ILE A 1 197 ? 19.155 -18.658 -35.689 1.00 91.12 197 ILE A C 1
ATOM 1564 O O . ILE A 1 197 ? 18.647 -18.609 -36.807 1.00 91.12 197 ILE A O 1
ATOM 1568 N N . MET A 1 198 ? 20.468 -18.515 -35.501 1.00 89.44 198 MET A N 1
ATOM 1569 C CA . MET A 1 198 ? 21.417 -18.258 -36.588 1.00 89.44 198 MET A CA 1
ATOM 1570 C C . MET A 1 198 ? 21.929 -19.534 -37.271 1.00 89.44 198 MET A C 1
ATOM 1572 O O . MET A 1 198 ? 22.787 -19.420 -38.145 1.00 89.44 198 MET A O 1
ATOM 1576 N N . ASP A 1 199 ? 21.484 -20.719 -36.838 1.00 92.19 199 ASP A N 1
ATOM 1577 C CA . ASP A 1 199 ? 21.988 -22.029 -37.278 1.00 92.19 199 ASP A CA 1
ATOM 1578 C C . ASP A 1 199 ? 23.530 -22.102 -37.293 1.00 92.19 199 ASP A C 1
ATOM 1580 O O . ASP A 1 199 ? 24.179 -22.476 -38.271 1.00 92.19 199 ASP A O 1
ATOM 1584 N N . THR A 1 200 ? 24.160 -21.659 -36.197 1.00 91.81 200 THR A N 1
ATOM 1585 C CA . THR A 1 200 ? 25.625 -21.678 -36.060 1.00 91.81 200 THR A CA 1
ATOM 1586 C C . THR A 1 200 ? 26.083 -22.116 -34.672 1.00 91.81 200 THR A C 1
ATOM 1588 O O . THR A 1 200 ? 25.377 -21.911 -33.692 1.00 91.81 200 THR A O 1
ATOM 1591 N N . PRO A 1 201 ? 27.299 -22.680 -34.529 1.00 94.56 201 PRO A N 1
ATOM 1592 C CA . PRO A 1 201 ? 27.824 -23.057 -33.220 1.00 94.56 201 PRO A CA 1
ATOM 1593 C C . PRO A 1 201 ? 27.948 -21.869 -32.257 1.00 94.56 201 PRO A C 1
ATOM 1595 O O . PRO A 1 201 ? 28.345 -20.770 -32.651 1.00 94.56 201 PRO A O 1
ATOM 1598 N N . ILE A 1 202 ? 27.748 -22.117 -30.958 1.00 92.75 202 ILE A N 1
ATOM 1599 C CA . ILE A 1 202 ? 27.849 -21.090 -29.904 1.00 92.75 202 ILE A CA 1
ATOM 1600 C C . ILE A 1 202 ? 29.198 -20.345 -29.898 1.00 92.75 202 ILE A C 1
ATOM 1602 O O . ILE A 1 202 ? 29.248 -19.138 -29.667 1.00 92.75 202 ILE A O 1
ATOM 1606 N N . GLY A 1 203 ? 30.300 -21.032 -30.225 1.00 93.88 203 GLY A N 1
ATOM 1607 C CA . GLY A 1 203 ? 31.623 -20.408 -30.339 1.00 93.88 203 GLY A CA 1
ATOM 1608 C C . GLY A 1 203 ? 31.708 -19.382 -31.478 1.00 93.88 203 GLY A C 1
ATOM 1609 O O . GLY A 1 203 ? 32.363 -18.346 -31.341 1.00 93.88 203 GLY A O 1
ATOM 1610 N N . THR A 1 204 ? 30.989 -19.621 -32.578 1.00 94.56 204 THR A N 1
ATOM 1611 C CA . THR A 1 204 ? 30.881 -18.683 -33.702 1.00 94.56 204 THR A CA 1
ATOM 1612 C C . THR A 1 204 ? 30.085 -17.450 -33.290 1.00 94.56 204 THR A C 1
ATOM 1614 O O . THR A 1 204 ? 30.522 -16.337 -33.578 1.00 94.56 204 THR A O 1
ATOM 1617 N N . VAL A 1 205 ? 28.984 -17.623 -32.550 1.00 94.12 205 VAL A N 1
ATOM 1618 C CA . VAL A 1 205 ? 28.198 -16.511 -31.988 1.00 94.12 205 VAL A CA 1
ATOM 1619 C C . VAL A 1 205 ? 29.064 -15.633 -31.084 1.00 94.12 205 VAL A C 1
ATOM 1621 O O . VAL A 1 205 ? 29.130 -14.424 -31.298 1.00 94.12 205 VAL A O 1
ATOM 1624 N N . MET A 1 206 ? 29.819 -16.219 -30.146 1.00 93.75 206 MET A N 1
ATOM 1625 C CA . MET A 1 206 ? 30.729 -15.462 -29.272 1.00 93.75 206 MET A CA 1
ATOM 1626 C C . MET A 1 206 ? 31.784 -14.676 -30.065 1.00 93.75 206 MET A C 1
ATOM 1628 O O . MET A 1 206 ? 32.032 -13.499 -29.792 1.00 93.75 206 MET A O 1
ATOM 1632 N N . SER A 1 207 ? 32.387 -15.299 -31.083 1.00 95.94 207 SER A N 1
ATOM 1633 C CA . SER A 1 207 ? 33.386 -14.643 -31.933 1.00 95.94 207 SER A CA 1
ATOM 1634 C C . SER A 1 207 ? 32.794 -13.502 -32.772 1.00 95.94 207 SER A C 1
ATOM 1636 O O . SER A 1 207 ? 33.432 -12.453 -32.926 1.00 95.94 207 SER A O 1
ATOM 1638 N N . ARG A 1 208 ? 31.577 -13.688 -33.305 1.00 94.69 208 ARG A N 1
ATOM 1639 C CA . ARG A 1 208 ? 30.822 -12.672 -34.055 1.00 94.69 208 ARG A CA 1
ATOM 1640 C C . ARG A 1 208 ? 30.428 -11.501 -33.153 1.00 94.69 208 ARG A C 1
ATOM 1642 O O . ARG A 1 208 ? 30.675 -10.361 -33.531 1.00 94.69 208 ARG A O 1
ATOM 1649 N N . LEU A 1 209 ? 29.937 -11.770 -31.941 1.00 95.44 209 LEU A N 1
ATOM 1650 C CA . LEU A 1 209 ? 29.607 -10.753 -30.936 1.00 95.44 209 LEU A CA 1
ATOM 1651 C C . LEU A 1 209 ? 30.818 -9.911 -30.548 1.00 95.44 209 LEU A C 1
ATOM 1653 O O . LEU A 1 209 ? 30.748 -8.685 -30.552 1.00 95.44 209 LEU A O 1
ATOM 1657 N N . HIS A 1 210 ? 31.948 -10.551 -30.242 1.00 95.00 210 HIS A N 1
ATOM 1658 C CA . HIS A 1 210 ? 33.154 -9.829 -29.849 1.00 95.00 210 HIS A CA 1
ATOM 1659 C C . HIS A 1 210 ? 33.641 -8.889 -30.963 1.00 95.00 210 HIS A C 1
ATOM 1661 O O . HIS A 1 210 ? 33.931 -7.716 -30.719 1.00 95.00 210 HIS A O 1
ATOM 1667 N N . ARG A 1 211 ? 33.692 -9.385 -32.207 1.00 94.94 211 ARG A N 1
ATOM 1668 C CA . ARG A 1 211 ? 34.102 -8.586 -33.371 1.00 94.94 211 ARG A CA 1
ATOM 1669 C C . ARG A 1 211 ? 33.090 -7.493 -33.716 1.00 94.94 211 ARG A C 1
ATOM 1671 O O . ARG A 1 211 ? 33.509 -6.381 -34.026 1.00 94.94 211 ARG A O 1
ATOM 1678 N N . GLY A 1 212 ? 31.794 -7.785 -33.625 1.00 94.25 212 GLY A N 1
ATOM 1679 C CA . GLY A 1 212 ? 30.723 -6.821 -33.868 1.00 94.25 212 GLY A CA 1
ATOM 1680 C C . GLY A 1 212 ? 30.724 -5.685 -32.847 1.00 94.25 212 GLY A C 1
ATOM 1681 O O . GLY A 1 212 ? 30.791 -4.519 -33.228 1.00 94.25 212 GLY A O 1
ATOM 1682 N N . ARG A 1 213 ? 30.786 -6.006 -31.548 1.00 95.12 213 ARG A N 1
ATOM 1683 C CA . ARG A 1 213 ? 30.888 -5.007 -30.469 1.00 95.12 213 ARG A CA 1
ATOM 1684 C C . ARG A 1 213 ? 32.132 -4.132 -30.605 1.00 95.12 213 ARG A C 1
ATOM 1686 O O . ARG A 1 213 ? 32.059 -2.937 -30.348 1.00 95.12 213 ARG A O 1
ATOM 1693 N N . ARG A 1 214 ? 33.275 -4.693 -31.022 1.00 93.88 214 ARG A N 1
ATOM 1694 C CA . ARG A 1 214 ? 34.487 -3.898 -31.287 1.00 93.88 214 ARG A CA 1
ATOM 1695 C C . ARG A 1 214 ? 34.272 -2.891 -32.420 1.00 93.88 214 ARG A C 1
ATOM 1697 O O . ARG A 1 214 ? 34.564 -1.718 -32.228 1.00 93.88 214 ARG A O 1
ATOM 1704 N N . GLN A 1 215 ? 33.721 -3.327 -33.553 1.00 92.56 215 GLN A N 1
ATOM 1705 C CA . GLN A 1 215 ? 33.441 -2.435 -34.685 1.00 92.56 215 GLN A CA 1
ATOM 1706 C C . GLN A 1 215 ? 32.419 -1.346 -34.329 1.00 92.56 215 GLN A C 1
ATOM 1708 O O . GLN A 1 215 ? 32.581 -0.203 -34.744 1.00 92.56 215 GLN A O 1
ATOM 1713 N N . LEU A 1 216 ? 31.396 -1.670 -33.531 1.00 92.44 216 LEU A N 1
ATOM 1714 C CA . LEU A 1 216 ? 30.435 -0.676 -33.043 1.00 92.44 216 LEU A CA 1
ATOM 1715 C C . LEU A 1 216 ? 31.071 0.333 -32.092 1.00 92.44 216 LEU A C 1
ATOM 1717 O O . LEU A 1 216 ? 30.803 1.520 -32.223 1.00 92.44 216 LEU A O 1
ATOM 1721 N N . ARG A 1 217 ? 31.942 -0.106 -31.175 1.00 90.81 217 ARG A N 1
ATOM 1722 C CA . ARG A 1 217 ? 32.671 0.810 -30.281 1.00 90.81 217 ARG A CA 1
ATOM 1723 C C . ARG A 1 217 ? 33.520 1.812 -31.052 1.00 90.81 217 ARG A C 1
ATOM 1725 O O . ARG A 1 217 ? 33.569 2.970 -30.665 1.00 90.81 217 ARG A O 1
ATOM 1732 N N . GLU A 1 218 ? 34.178 1.371 -32.121 1.00 89.56 218 GLU A N 1
ATOM 1733 C CA . GLU A 1 218 ? 34.985 2.250 -32.973 1.00 89.56 218 GLU A CA 1
ATOM 1734 C C . GLU A 1 218 ? 34.099 3.260 -33.726 1.00 89.56 218 GLU A C 1
ATOM 1736 O O . GLU A 1 218 ? 34.432 4.440 -33.781 1.00 89.56 218 GLU A O 1
ATOM 1741 N N . ARG A 1 219 ? 32.943 2.826 -34.246 1.00 89.50 219 ARG A N 1
ATOM 1742 C CA . ARG A 1 219 ? 32.013 3.684 -35.006 1.00 89.50 219 ARG A CA 1
ATOM 1743 C C . ARG A 1 219 ? 31.209 4.657 -34.139 1.00 89.50 219 ARG A C 1
ATOM 1745 O O . ARG A 1 219 ? 30.910 5.750 -34.597 1.00 89.50 219 ARG A O 1
ATOM 1752 N N . LEU A 1 220 ? 30.870 4.276 -32.907 1.00 89.44 220 LEU A N 1
ATOM 1753 C CA . LEU A 1 220 ? 30.053 5.072 -31.979 1.00 89.44 220 LEU A CA 1
ATOM 1754 C C . LEU A 1 220 ? 30.889 5.834 -30.937 1.00 89.44 220 LEU A C 1
ATOM 1756 O O . LEU A 1 220 ? 30.342 6.341 -29.959 1.00 89.44 220 LEU A O 1
ATOM 1760 N N . ALA A 1 221 ? 32.211 5.916 -31.114 1.00 86.88 221 ALA A N 1
ATOM 1761 C CA . ALA A 1 221 ? 33.110 6.539 -30.142 1.00 86.88 221 ALA A CA 1
ATOM 1762 C C . ALA A 1 221 ? 32.808 8.030 -29.910 1.00 86.88 221 ALA A C 1
ATOM 1764 O O . ALA A 1 221 ? 32.831 8.491 -28.767 1.00 86.88 221 ALA A O 1
ATOM 1765 N N . ASP A 1 222 ? 32.521 8.778 -30.978 1.00 84.12 222 ASP A N 1
ATOM 1766 C CA . ASP A 1 222 ? 32.196 10.205 -30.880 1.00 84.12 222 ASP A CA 1
ATOM 1767 C C . ASP A 1 222 ? 30.760 10.420 -30.372 1.00 84.12 222 ASP A C 1
ATOM 1769 O O . ASP A 1 222 ? 30.566 11.201 -29.442 1.00 84.12 222 ASP A O 1
ATOM 1773 N N . TYR A 1 223 ? 29.794 9.618 -30.837 1.00 83.94 223 TYR A N 1
ATOM 1774 C CA . TYR A 1 223 ? 28.415 9.595 -30.322 1.00 83.94 223 TYR A CA 1
ATOM 1775 C C . TYR A 1 223 ? 28.360 9.356 -28.7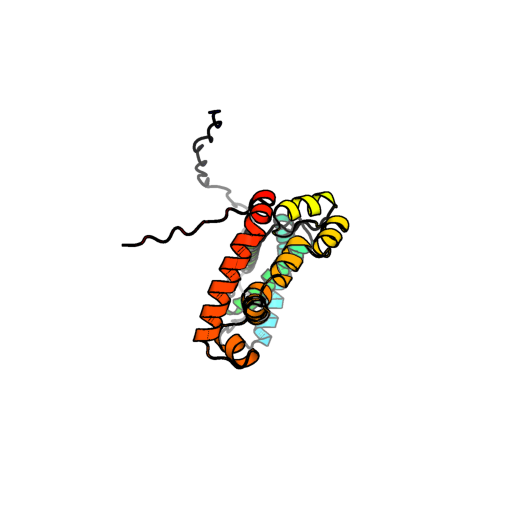97 1.00 83.94 223 TYR A C 1
ATOM 1777 O O . TYR A 1 223 ? 27.666 10.055 -28.055 1.00 83.94 223 TYR A O 1
ATOM 1785 N N . ALA A 1 224 ? 29.147 8.399 -28.292 1.00 83.19 224 ALA A N 1
ATOM 1786 C CA . ALA A 1 224 ? 29.242 8.123 -26.859 1.00 83.19 224 ALA A CA 1
ATOM 1787 C C . ALA A 1 224 ? 29.811 9.319 -26.072 1.00 83.19 224 ALA A C 1
ATOM 1789 O O . ALA A 1 224 ? 29.357 9.595 -24.960 1.00 83.19 224 ALA A O 1
ATOM 1790 N N . ARG A 1 225 ? 30.772 10.053 -26.653 1.00 83.38 225 ARG A N 1
ATOM 1791 C CA . ARG A 1 225 ? 31.374 11.247 -26.041 1.00 83.38 225 ARG A CA 1
ATOM 1792 C C . ARG A 1 225 ? 30.369 12.394 -25.939 1.00 83.38 225 ARG A C 1
ATOM 1794 O O . ARG A 1 225 ? 30.303 13.036 -24.895 1.00 83.38 225 ARG A O 1
ATOM 1801 N N . GLU A 1 226 ? 29.577 12.619 -26.984 1.00 82.69 226 GLU A N 1
ATOM 1802 C CA . GLU A 1 226 ? 28.545 13.665 -27.023 1.00 82.69 226 GLU A CA 1
ATOM 1803 C C . GLU A 1 226 ? 27.423 13.420 -26.007 1.00 82.69 226 GLU A C 1
ATOM 1805 O O . GLU A 1 226 ? 26.945 14.355 -25.369 1.00 82.69 226 GLU A O 1
ATOM 1810 N N . ARG A 1 227 ? 27.055 12.153 -25.783 1.00 80.44 227 ARG A N 1
ATOM 1811 C CA . ARG A 1 227 ? 26.040 11.748 -24.793 1.00 80.44 227 ARG A CA 1
ATOM 1812 C C . ARG A 1 227 ? 26.590 11.553 -23.374 1.00 80.44 227 ARG A C 1
ATOM 1814 O O . ARG A 1 227 ? 25.852 11.124 -22.490 1.00 80.44 227 ARG A O 1
ATOM 1821 N N . GLY A 1 228 ? 27.874 11.836 -23.137 1.00 81.12 228 GLY A N 1
ATOM 1822 C CA . GLY A 1 228 ? 28.504 11.695 -21.820 1.00 81.12 228 GLY A CA 1
ATOM 1823 C C . GLY A 1 228 ? 28.630 10.248 -21.326 1.00 81.12 228 GLY A C 1
ATOM 1824 O O . GLY A 1 228 ? 28.820 10.018 -20.131 1.00 81.12 228 GLY A O 1
ATOM 1825 N N . MET A 1 229 ? 28.538 9.261 -22.220 1.00 78.25 229 MET A N 1
ATOM 1826 C CA . MET A 1 229 ? 28.752 7.857 -21.881 1.00 78.25 229 MET A CA 1
ATOM 1827 C C . MET A 1 229 ? 30.258 7.611 -21.742 1.00 78.25 229 MET A C 1
ATOM 1829 O O . MET A 1 229 ? 31.010 7.684 -22.716 1.00 78.25 229 MET A O 1
ATOM 1833 N N . ALA A 1 230 ? 30.730 7.321 -20.528 1.00 61.59 230 ALA A N 1
ATOM 1834 C CA . ALA A 1 230 ? 32.134 6.992 -20.302 1.00 61.59 230 ALA A CA 1
ATOM 1835 C C . ALA A 1 230 ? 32.479 5.661 -20.992 1.00 61.59 230 ALA A C 1
ATOM 1837 O O . ALA A 1 230 ? 32.158 4.582 -20.490 1.00 61.59 230 ALA A O 1
ATOM 1838 N N . VAL A 1 231 ? 33.152 5.726 -22.145 1.00 56.91 231 VAL A N 1
ATOM 1839 C CA . VAL A 1 231 ? 33.740 4.546 -22.784 1.00 56.91 231 VAL A CA 1
ATOM 1840 C C . VAL A 1 231 ? 34.892 4.086 -21.898 1.00 56.91 231 VAL A C 1
ATOM 1842 O O . VAL A 1 231 ? 35.985 4.648 -21.925 1.00 56.91 231 VAL A O 1
ATOM 1845 N N . THR A 1 232 ? 34.651 3.069 -21.073 1.00 50.38 232 THR A N 1
ATOM 1846 C CA . THR A 1 232 ? 35.728 2.334 -20.411 1.00 50.38 232 THR A CA 1
ATOM 1847 C C . THR A 1 232 ? 36.484 1.576 -21.496 1.00 50.38 232 THR A C 1
ATOM 1849 O O . THR A 1 232 ? 36.139 0.460 -21.883 1.00 50.38 232 THR A O 1
ATOM 1852 N N . THR A 1 233 ? 37.499 2.219 -22.068 1.00 49.22 233 THR A N 1
ATOM 1853 C CA . THR A 1 233 ? 38.454 1.555 -22.949 1.00 49.22 233 THR A CA 1
ATOM 1854 C C . THR A 1 233 ? 39.155 0.491 -22.114 1.00 49.22 233 THR A C 1
ATOM 1856 O O . THR A 1 233 ? 40.066 0.793 -21.348 1.00 49.22 233 THR A O 1
ATOM 1859 N N . GLY A 1 234 ? 38.685 -0.753 -22.209 1.00 43.94 234 GLY A N 1
ATOM 1860 C CA . GLY A 1 234 ? 39.345 -1.915 -21.632 1.00 43.94 234 GLY A CA 1
ATOM 1861 C C . GLY A 1 234 ? 40.703 -2.107 -22.296 1.00 43.94 234 GLY A C 1
ATOM 1862 O O . GLY A 1 234 ? 40.823 -2.847 -23.270 1.00 43.94 234 GLY A O 1
ATOM 1863 N N . ALA A 1 235 ? 41.718 -1.412 -21.789 1.00 36.56 235 ALA A N 1
ATOM 1864 C CA . ALA A 1 235 ? 43.113 -1.738 -22.008 1.00 36.56 235 ALA A CA 1
ATOM 1865 C C . ALA A 1 235 ? 43.401 -3.025 -21.222 1.00 36.56 235 ALA A C 1
ATOM 1867 O O . ALA A 1 235 ? 43.728 -2.988 -20.041 1.00 36.56 235 ALA A O 1
ATOM 1868 N N . GLY A 1 236 ? 43.185 -4.166 -21.875 1.00 35.03 236 GLY A N 1
ATOM 1869 C CA . GLY A 1 236 ? 43.632 -5.461 -21.385 1.00 35.03 236 GLY A CA 1
ATOM 1870 C C . GLY A 1 236 ? 45.154 -5.533 -21.437 1.00 35.03 236 GLY A C 1
ATOM 1871 O O . GLY A 1 236 ? 45.736 -5.564 -22.520 1.00 35.03 236 GLY A O 1
ATOM 1872 N N . GLU A 1 237 ? 45.753 -5.516 -20.249 1.00 34.00 237 GLU A N 1
ATOM 1873 C CA . GLU A 1 237 ? 47.038 -6.113 -19.889 1.00 34.00 237 GLU A CA 1
ATOM 1874 C C . GLU A 1 237 ? 47.422 -7.304 -20.784 1.00 34.00 237 GLU A C 1
ATOM 1876 O O . GLU A 1 237 ? 46.740 -8.327 -20.806 1.00 34.00 237 GLU A O 1
ATOM 1881 N N . ASN A 1 238 ? 48.555 -7.178 -21.479 1.00 34.16 238 ASN A N 1
ATOM 1882 C CA . ASN A 1 238 ? 49.394 -8.322 -21.817 1.00 34.16 238 ASN A CA 1
ATOM 1883 C C . ASN A 1 238 ? 50.424 -8.464 -20.690 1.00 34.16 238 ASN A C 1
ATOM 1885 O O . ASN A 1 238 ? 51.303 -7.607 -20.559 1.00 34.16 238 ASN A O 1
ATOM 1889 N N . ALA A 1 239 ? 50.302 -9.539 -19.916 1.00 32.22 239 ALA A N 1
ATOM 1890 C CA . ALA A 1 239 ? 51.390 -10.174 -19.182 1.00 32.22 239 ALA A CA 1
ATOM 1891 C C . ALA A 1 239 ? 51.560 -11.590 -19.742 1.00 32.22 239 ALA A C 1
ATOM 1893 O O . ALA A 1 239 ? 50.515 -12.231 -20.008 1.00 32.22 239 ALA A O 1
#

pLDDT: mean 77.67, std 20.12, range [32.22, 97.38]

Secondary structure (DSSP, 8-state):
--PPPPPPP-----------------S------S--------TTT--HHHHHHHHHHHHGGGHHHHHHHHHHHHSSHHHHHHHHHHHHHHHHHHGGGPPTTS-HHHHHHHHHHHHHHHHHHHHHHS-----S---HHHHHHHHTTSSS----HHHHHHHHS--HHHHHHHHTS-HHHHHHHIIIIIS---HHHHHHHTTS-HHHHHHHHHHHHHHHHHHTHHHHHHTT-----------